Protein AF-S6BFV8-F1 (afdb_monomer_lite)

Organism: Babesia bovis (NCBI:txid5865)

Radius of gyration: 25.07 Å; chains: 1; bounding box: 79×63×67 Å

Secondary structure (DSSP, 8-state):
----PPPP---HHHHHHHHHHHHHHHHHTT-TTT--HHHHHHHHHH--SHHHHHHHHHHHHHHHHTT----HHHHHHHHHHHHHTT-HHHHHHHHHGGGTT-SSPPPHHHHHHHHHHHHHTT-HHHHHHHHHHHHT-TTS---HHHHHHHHHHHTTSSSSHHHHHHHHHHHHHHTT-PPPHHHHHHHHHHHHHHTTSTTTHHHHHHHHHHHHHHHHHHHHH--SS-----------

pLDDT: mean 83.09, std 17.88, range [28.66, 98.38]

Foldseek 3Di:
DDPPDPPPPPDLQRVLVVLLVVLLVCLVVVVLVPNDLVSLLVSLVSQQAPVSLVSSVSSVVSNVVSVDAADLVRLQSNLVSCVRRVNLVVNLCQLQCVVPGHVAGHAVVSLLVSLVVCVVVLVLVSLLSSLVSQVPDPRHDDALSSLQSNLVSLCSDDPPSLVVNLVSVVVCVVSVYQHDPVSLVVSLVVLVVVCVDVVCVVVSVVSNVVSVVSSVVSVVVPDPDDPPPDPPDDDD

Structure (mmCIF, N/CA/C/O backbone):
data_AF-S6BFV8-F1
#
_entry.id   AF-S6BFV8-F1
#
loop_
_atom_site.group_PDB
_atom_site.id
_atom_site.type_symbol
_atom_site.label_atom_id
_atom_site.label_alt_id
_atom_site.label_comp_id
_atom_site.label_asym_id
_atom_site.label_entity_id
_atom_site.label_seq_id
_atom_site.pdbx_PDB_ins_code
_atom_site.Cartn_x
_atom_site.Cartn_y
_atom_site.Cartn_z
_atom_site.occupancy
_atom_site.B_iso_or_equiv
_atom_site.auth_seq_id
_atom_site.auth_comp_id
_atom_site.auth_asym_id
_atom_site.auth_atom_id
_atom_site.pdbx_PDB_model_num
ATOM 1 N N . MET A 1 1 ? -56.709 1.513 23.147 1.00 35.06 1 MET A N 1
ATOM 2 C CA . MET A 1 1 ? -55.500 0.864 22.596 1.00 35.06 1 MET A CA 1
ATOM 3 C C . MET A 1 1 ? -54.509 1.976 22.277 1.00 35.06 1 MET A C 1
ATOM 5 O O . MET A 1 1 ? -54.716 2.708 21.319 1.00 35.06 1 MET A O 1
ATOM 9 N N . VAL A 1 2 ? -53.545 2.228 23.165 1.00 28.66 2 VAL A N 1
ATOM 10 C CA . VAL A 1 2 ? -52.555 3.299 22.969 1.00 28.66 2 VAL A CA 1
ATOM 11 C C . VAL A 1 2 ? -51.512 2.769 21.994 1.00 28.66 2 VAL A C 1
ATOM 13 O O . VAL A 1 2 ? -50.729 1.890 22.344 1.00 28.66 2 VAL A O 1
ATOM 16 N N . PHE A 1 3 ? -51.533 3.262 20.757 1.00 30.66 3 PHE A N 1
ATOM 17 C CA . PHE A 1 3 ? -50.455 3.025 19.806 1.00 30.66 3 PHE A CA 1
ATOM 18 C C . PHE A 1 3 ? -49.229 3.799 20.294 1.00 30.66 3 PHE A C 1
ATOM 20 O O . PHE A 1 3 ? -49.120 5.008 20.090 1.00 30.66 3 PHE A O 1
ATOM 27 N N . LEU A 1 4 ? -48.322 3.104 20.983 1.00 32.44 4 LEU A N 1
ATOM 28 C CA . LEU A 1 4 ? -46.986 3.617 21.249 1.00 32.44 4 LEU A CA 1
ATOM 29 C C . LEU A 1 4 ? -46.319 3.861 19.897 1.00 32.44 4 LEU A C 1
ATOM 31 O O . LEU A 1 4 ? -45.995 2.929 19.160 1.00 32.44 4 LEU A O 1
ATOM 35 N N . LYS A 1 5 ? -46.175 5.142 19.561 1.00 29.72 5 LYS A N 1
ATOM 36 C CA . LYS A 1 5 ? -45.400 5.612 18.419 1.00 29.72 5 LYS A CA 1
ATOM 37 C C . LYS A 1 5 ? -44.009 4.970 18.540 1.00 29.72 5 LYS A C 1
ATOM 39 O O . LYS A 1 5 ? -43.390 5.131 19.596 1.00 29.72 5 LYS A O 1
ATOM 44 N N . PRO A 1 6 ? -43.524 4.216 17.537 1.00 37.66 6 PRO A N 1
ATOM 45 C CA . PRO A 1 6 ? -42.179 3.666 17.604 1.00 37.66 6 PRO A CA 1
ATOM 46 C C . PRO A 1 6 ? -41.193 4.824 17.808 1.00 37.66 6 PRO A C 1
ATOM 48 O O . PRO A 1 6 ? -41.414 5.905 17.244 1.00 37.66 6 PRO A O 1
ATOM 51 N N . PRO A 1 7 ? -40.147 4.641 18.635 1.00 41.00 7 PRO A N 1
ATOM 52 C CA . PRO A 1 7 ? -39.177 5.695 18.881 1.00 41.00 7 PRO A CA 1
ATOM 53 C C . PRO A 1 7 ? -38.618 6.185 17.539 1.00 41.00 7 PRO A C 1
ATOM 55 O O . PRO A 1 7 ? -38.462 5.378 16.612 1.00 41.00 7 PRO A O 1
ATOM 58 N N . PRO A 1 8 ? -38.357 7.497 17.395 1.00 41.31 8 PRO A N 1
ATOM 59 C CA . PRO A 1 8 ? -37.807 8.035 16.162 1.00 41.31 8 PRO A CA 1
ATOM 60 C C . PRO A 1 8 ? -36.534 7.256 15.835 1.00 41.31 8 PRO A C 1
ATOM 62 O O . PRO A 1 8 ? -35.667 7.094 16.694 1.00 41.31 8 PRO A O 1
ATOM 65 N N . ARG A 1 9 ? -36.447 6.724 14.609 1.00 44.44 9 ARG A N 1
ATOM 66 C CA . ARG A 1 9 ? -35.223 6.088 14.115 1.00 44.44 9 ARG A CA 1
ATOM 67 C C . ARG A 1 9 ? -34.122 7.141 14.195 1.00 44.44 9 ARG A C 1
ATOM 69 O O . ARG A 1 9 ? -34.100 8.060 13.380 1.00 44.44 9 ARG A O 1
ATOM 76 N N . LEU A 1 10 ? -33.266 7.039 15.211 1.00 49.09 10 LEU A N 1
ATOM 77 C CA . LEU A 1 10 ? -32.053 7.838 15.307 1.00 49.09 10 LEU A CA 1
ATOM 78 C C . LEU A 1 10 ? -31.308 7.682 13.980 1.00 49.09 10 LEU A C 1
ATOM 80 O O . LEU A 1 10 ? -31.202 6.571 13.454 1.00 49.09 10 LEU A O 1
ATOM 84 N N . SER A 1 11 ? -30.821 8.791 13.423 1.00 60.47 11 SER A N 1
ATOM 85 C CA . SER A 1 11 ? -29.902 8.720 12.290 1.00 60.47 11 SER A CA 1
ATOM 86 C C . SER A 1 11 ? -28.743 7.782 12.654 1.00 60.47 11 SER A C 1
ATOM 88 O O . SER A 1 11 ? -28.387 7.660 13.830 1.00 60.47 11 SER A O 1
ATOM 90 N N . ASN A 1 12 ? -28.137 7.109 11.670 1.00 66.12 12 ASN A N 1
ATOM 91 C CA . ASN A 1 12 ? -27.005 6.206 11.928 1.00 66.12 12 ASN A CA 1
ATOM 92 C C . ASN A 1 12 ? -25.903 6.882 12.771 1.00 66.12 12 ASN A C 1
ATOM 94 O O . ASN A 1 12 ? -25.285 6.229 13.607 1.00 66.12 12 ASN A O 1
ATOM 98 N N . ILE A 1 13 ? -25.732 8.199 12.615 1.00 72.44 13 ILE A N 1
ATOM 99 C CA . ILE A 1 13 ? -24.819 9.045 13.395 1.00 72.44 13 ILE A CA 1
ATOM 100 C C . ILE A 1 13 ? -25.243 9.147 14.869 1.00 72.44 13 ILE A C 1
ATOM 102 O O . ILE A 1 13 ? -24.407 8.989 15.753 1.00 72.44 13 ILE A O 1
ATOM 106 N N . GLY A 1 14 ? -26.531 9.357 15.156 1.00 70.25 14 GLY A N 1
ATOM 107 C CA . GLY A 1 14 ? -27.039 9.418 16.530 1.00 70.25 14 GLY A CA 1
ATOM 108 C C . GLY A 1 14 ? -26.868 8.097 17.286 1.00 70.25 14 GLY A C 1
ATOM 109 O O . GLY A 1 14 ? -26.488 8.101 18.454 1.00 70.25 14 GLY A O 1
ATOM 110 N N . MET A 1 15 ? -27.071 6.959 16.611 1.00 74.00 15 MET A N 1
ATOM 111 C CA . MET A 1 15 ? -26.782 5.645 17.200 1.00 74.00 15 MET A CA 1
ATOM 112 C C . MET A 1 15 ? -25.282 5.452 17.445 1.00 74.00 15 MET A C 1
ATOM 114 O O . MET A 1 15 ? -24.893 5.011 18.523 1.00 74.00 15 MET A O 1
ATOM 118 N N . LEU A 1 16 ? -24.436 5.809 16.473 1.00 77.44 16 LEU A N 1
ATOM 119 C CA . LEU A 1 16 ? -22.978 5.754 16.607 1.00 77.44 16 LEU A CA 1
ATOM 120 C C . LEU A 1 16 ? -22.486 6.574 17.804 1.00 77.44 16 LEU A C 1
ATOM 122 O O . LEU A 1 16 ? -21.725 6.046 18.610 1.00 77.44 16 LEU A O 1
ATOM 126 N N . SER A 1 17 ? -22.970 7.809 17.962 1.00 77.19 17 SER A N 1
ATOM 127 C CA . SER A 1 17 ? -22.624 8.671 19.100 1.00 77.19 17 SER A CA 1
ATOM 128 C C . SER A 1 17 ? -22.930 7.989 20.433 1.00 77.19 17 SER A C 1
ATOM 130 O O . SER A 1 17 ? -22.051 7.888 21.277 1.00 77.19 17 SER A O 1
ATOM 132 N N . GLN A 1 18 ? -24.122 7.403 20.588 1.00 79.31 18 GLN A N 1
ATOM 133 C CA . GLN A 1 18 ? -24.488 6.690 21.819 1.00 79.31 18 GLN A CA 1
ATOM 134 C C . GLN A 1 18 ? -23.576 5.489 22.112 1.00 79.31 18 GLN A C 1
ATOM 136 O O . GLN A 1 18 ? -23.309 5.173 23.273 1.00 79.31 18 GLN A O 1
ATOM 141 N N . TYR A 1 19 ? -23.093 4.797 21.075 1.00 76.88 19 TYR A N 1
ATOM 142 C CA . TYR A 1 19 ? -22.120 3.718 21.248 1.00 76.88 19 TYR A CA 1
ATOM 143 C C . TYR A 1 19 ? -20.750 4.240 21.686 1.00 76.88 19 TYR A C 1
ATOM 145 O O . TYR A 1 19 ? -20.123 3.606 22.537 1.00 76.88 19 TYR A O 1
ATOM 153 N N . VAL A 1 20 ? -20.303 5.377 21.144 1.00 78.00 20 VAL A N 1
ATOM 154 C CA . VAL A 1 20 ? -19.065 6.046 21.572 1.00 78.00 20 VAL A CA 1
ATOM 155 C C . VAL A 1 20 ? -19.180 6.483 23.033 1.00 78.00 20 VAL A C 1
ATOM 157 O O . VAL A 1 20 ? -18.338 6.091 23.840 1.00 78.00 20 VAL A O 1
ATOM 160 N N . ASP A 1 21 ? -20.269 7.163 23.400 1.00 80.06 21 ASP A N 1
ATOM 161 C CA . ASP A 1 21 ? -20.531 7.626 24.771 1.00 80.06 21 ASP A CA 1
ATOM 162 C C . ASP A 1 21 ? -20.537 6.457 25.766 1.00 80.06 21 ASP A C 1
ATOM 164 O O . ASP A 1 21 ? -19.994 6.538 26.869 1.00 80.06 21 ASP A O 1
ATOM 168 N N . LYS A 1 22 ? -21.105 5.313 25.364 1.00 78.25 22 LYS A N 1
ATOM 169 C CA . LYS A 1 22 ? -21.109 4.096 26.181 1.00 78.25 22 LYS A CA 1
ATOM 170 C C . LYS A 1 22 ? -19.704 3.531 26.392 1.00 78.25 22 LYS A C 1
ATOM 172 O O . LYS A 1 22 ? -19.408 3.042 27.482 1.00 78.25 22 LYS A O 1
ATOM 177 N N . VAL A 1 23 ? -18.850 3.549 25.368 1.00 75.38 23 VAL A N 1
ATOM 178 C CA . VAL A 1 23 ? -17.446 3.124 25.498 1.00 75.38 23 VAL A CA 1
ATOM 179 C C . VAL A 1 23 ? -16.687 4.073 26.425 1.00 75.38 23 VAL A C 1
ATOM 181 O O . VAL A 1 23 ? -15.914 3.608 27.264 1.00 75.38 23 VAL A O 1
ATOM 184 N N . GLU A 1 24 ? -16.949 5.376 26.324 1.00 78.00 24 GLU A N 1
ATOM 185 C CA . GLU A 1 24 ? -16.341 6.382 27.188 1.00 78.00 24 GLU A CA 1
ATOM 186 C C . GLU A 1 24 ? -16.749 6.211 28.663 1.00 78.00 24 GLU A C 1
ATOM 188 O O . GLU A 1 24 ? -15.878 6.133 29.534 1.00 78.00 24 GLU A O 1
ATOM 193 N N . ASP A 1 25 ? -18.049 6.086 28.957 1.00 76.44 25 ASP A N 1
ATOM 194 C CA . ASP A 1 25 ? -18.562 5.894 30.323 1.00 76.44 25 ASP A CA 1
ATOM 195 C C . ASP A 1 25 ? -18.012 4.606 30.960 1.00 76.44 25 ASP A C 1
ATOM 197 O O . ASP A 1 25 ? -17.598 4.601 32.123 1.00 76.44 25 ASP A O 1
ATOM 201 N N . LEU A 1 26 ? -17.919 3.518 30.185 1.00 69.94 26 LEU A N 1
ATOM 202 C CA . LEU A 1 26 ? -17.306 2.271 30.651 1.00 69.94 26 LEU A CA 1
ATOM 203 C C . LEU A 1 26 ? -15.832 2.456 31.036 1.00 69.94 26 LEU A C 1
ATOM 205 O O . LEU A 1 26 ? -15.400 1.911 32.053 1.00 69.94 26 LEU A O 1
ATOM 209 N N . GLY A 1 27 ? -15.069 3.229 30.263 1.00 66.62 27 GLY A N 1
ATOM 210 C CA . GLY A 1 27 ? -13.675 3.518 30.585 1.00 66.62 27 GLY A CA 1
ATOM 211 C C . GLY A 1 27 ? -13.510 4.410 31.817 1.00 66.62 27 GLY A C 1
ATOM 212 O O . GLY A 1 27 ? -12.707 4.090 32.693 1.00 66.62 27 GLY A O 1
ATOM 213 N N . ARG A 1 28 ? -14.320 5.475 31.947 1.00 71.88 28 ARG A N 1
ATOM 214 C CA . ARG A 1 28 ? -14.268 6.413 33.089 1.00 71.88 28 ARG A CA 1
ATOM 215 C C . ARG A 1 28 ? -14.560 5.747 34.435 1.00 71.88 28 ARG A C 1
ATOM 217 O O . ARG A 1 28 ? -14.000 6.150 35.449 1.00 71.88 28 ARG A O 1
ATOM 224 N N . ARG A 1 29 ? -15.391 4.701 34.468 1.00 70.19 29 ARG A N 1
ATOM 225 C CA . ARG A 1 29 ? -15.726 3.964 35.703 1.00 70.19 29 ARG A CA 1
ATOM 226 C C . ARG A 1 29 ? -14.633 2.987 36.168 1.00 70.19 29 ARG A C 1
ATOM 228 O O . ARG A 1 29 ? -14.929 2.081 36.944 1.00 70.19 29 ARG A O 1
ATOM 235 N N . ASN A 1 30 ? -13.391 3.118 35.683 1.00 59.72 30 ASN A N 1
ATOM 236 C CA . ASN A 1 30 ? -12.279 2.186 35.924 1.00 59.72 30 ASN A CA 1
ATOM 237 C C . ASN A 1 30 ? -12.600 0.720 35.571 1.00 59.72 30 ASN A C 1
ATOM 239 O O . ASN A 1 30 ? -11.885 -0.204 35.958 1.00 59.72 30 ASN A O 1
ATOM 243 N N . LEU A 1 31 ? -13.623 0.482 34.744 1.00 59.53 31 LEU A N 1
ATOM 244 C CA . LEU A 1 31 ? -13.906 -0.825 34.155 1.00 59.53 31 LEU A CA 1
ATOM 245 C C . LEU A 1 31 ? -13.047 -1.027 32.898 1.00 59.53 31 LEU A C 1
ATOM 247 O O . LEU A 1 31 ? -13.514 -1.577 31.903 1.00 59.53 31 LEU A O 1
ATOM 251 N N . LEU A 1 32 ? -11.774 -0.618 32.951 1.00 54.41 32 LEU A N 1
ATOM 252 C CA . LEU A 1 32 ? -10.791 -0.718 31.862 1.00 54.41 32 LEU A CA 1
ATOM 253 C C . LEU A 1 32 ? -10.688 -2.158 31.327 1.00 54.41 32 LEU A C 1
ATOM 255 O O . LEU A 1 32 ? -10.467 -2.391 30.136 1.00 54.41 32 LEU A O 1
ATOM 259 N N . LEU A 1 33 ? -10.933 -3.145 32.198 1.00 56.91 33 LEU A N 1
ATOM 260 C CA . LEU A 1 33 ? -11.001 -4.570 31.868 1.00 56.91 33 LEU A CA 1
ATOM 261 C C . LEU A 1 33 ? -12.202 -4.967 30.988 1.00 56.91 33 LEU A C 1
ATOM 263 O O . LEU A 1 33 ? -12.146 -6.008 30.340 1.00 56.91 33 LEU A O 1
ATOM 267 N N . ARG A 1 34 ? -13.264 -4.155 30.927 1.00 63.03 34 ARG A N 1
ATOM 268 C CA . ARG A 1 34 ? -14.512 -4.459 30.205 1.00 63.03 34 ARG A CA 1
ATOM 269 C C . ARG A 1 34 ? -14.613 -3.840 28.813 1.00 63.03 34 ARG A C 1
ATOM 271 O O . ARG A 1 34 ? -15.448 -4.297 28.036 1.00 63.03 34 ARG A O 1
ATOM 278 N N . VAL A 1 35 ? -13.783 -2.855 28.461 1.00 69.19 35 VAL A N 1
ATOM 279 C CA . VAL A 1 35 ? -13.761 -2.320 27.088 1.00 69.19 35 VAL A CA 1
ATOM 280 C C . VAL A 1 35 ? -12.993 -3.292 26.192 1.00 69.19 35 VAL A C 1
ATOM 282 O O . VAL A 1 35 ? -11.790 -3.179 25.977 1.00 69.19 35 VAL A O 1
ATOM 285 N N . HIS A 1 36 ? -13.699 -4.308 25.702 1.00 81.06 36 HIS A N 1
ATOM 286 C CA . HIS A 1 36 ? -13.160 -5.270 24.750 1.00 81.06 36 HIS A CA 1
ATOM 287 C C . HIS A 1 36 ? -13.045 -4.637 23.356 1.00 81.06 36 HIS A C 1
ATOM 289 O O . HIS A 1 36 ? -13.961 -3.951 22.905 1.00 81.06 36 HIS A O 1
ATOM 295 N N . ILE A 1 37 ? -11.987 -4.979 22.611 1.00 88.00 37 ILE A N 1
ATOM 296 C CA . ILE A 1 37 ? -11.772 -4.537 21.217 1.00 88.00 37 ILE A CA 1
ATOM 297 C C . ILE A 1 37 ? -12.964 -4.819 20.273 1.00 88.00 37 ILE A C 1
ATOM 299 O O . ILE A 1 37 ? -13.152 -4.133 19.276 1.00 88.00 37 ILE A O 1
ATOM 303 N N . LYS A 1 38 ? -13.843 -5.773 20.615 1.00 88.50 38 LYS A N 1
ATOM 304 C CA . LYS A 1 38 ? -15.066 -6.066 19.856 1.00 88.50 38 LYS A CA 1
ATOM 305 C C . LYS A 1 38 ? -16.018 -4.867 19.815 1.00 88.50 38 LYS A C 1
ATOM 307 O O . LYS A 1 38 ? -16.724 -4.705 18.829 1.00 88.50 38 LYS A O 1
ATOM 312 N N . HIS A 1 39 ? -16.014 -4.012 20.840 1.00 85.69 39 HIS A N 1
ATOM 313 C CA . HIS A 1 39 ? -16.797 -2.776 20.832 1.00 85.69 39 HIS A CA 1
ATOM 314 C C . HIS A 1 39 ? -16.294 -1.793 19.773 1.00 85.69 39 HIS A C 1
ATOM 316 O O . HIS A 1 39 ? -17.112 -1.227 19.052 1.00 85.69 39 HIS A O 1
ATOM 322 N N . LEU A 1 40 ? -14.970 -1.661 19.614 1.00 89.81 40 LEU A N 1
ATOM 323 C CA . LEU A 1 40 ? -14.389 -0.880 18.519 1.00 89.81 40 LEU A CA 1
ATOM 324 C C . LEU A 1 40 ? -14.778 -1.456 17.161 1.00 89.81 40 LEU A C 1
ATOM 326 O O . LEU A 1 40 ? -15.206 -0.712 16.286 1.00 89.81 40 LEU A O 1
ATOM 330 N N . TYR A 1 41 ? -14.705 -2.779 17.001 1.00 92.75 41 TYR A N 1
ATOM 331 C CA . TYR A 1 41 ? -15.058 -3.425 15.735 1.00 92.75 41 TYR A CA 1
ATOM 332 C C . TYR A 1 41 ? -16.504 -3.131 15.328 1.00 92.75 41 TYR A C 1
ATOM 334 O O . TYR A 1 41 ? -16.755 -2.827 14.162 1.00 92.75 41 TYR A O 1
ATOM 342 N N . SER A 1 42 ? -17.440 -3.163 16.281 1.00 89.06 42 SER A N 1
ATOM 343 C CA . SER A 1 42 ? -18.836 -2.802 16.027 1.00 89.06 42 SER A CA 1
ATOM 344 C C . SER A 1 42 ? -18.987 -1.343 15.589 1.00 89.06 42 SER A C 1
ATOM 346 O O . SER A 1 42 ? -19.721 -1.074 14.641 1.00 89.06 42 SER A O 1
ATOM 348 N N . ILE A 1 43 ? -18.277 -0.409 16.232 1.00 89.50 43 ILE A N 1
ATOM 349 C CA . ILE A 1 43 ? -18.302 1.017 15.863 1.00 89.50 43 ILE A CA 1
ATOM 350 C C . ILE A 1 43 ? -17.755 1.198 14.441 1.00 89.50 43 ILE A C 1
ATOM 352 O O . ILE A 1 43 ? -18.444 1.725 13.570 1.00 89.50 43 ILE A O 1
ATOM 356 N N . TRP A 1 44 ? -16.563 0.670 14.165 1.00 93.94 44 TRP A N 1
ATOM 357 C CA . TRP A 1 44 ? -15.920 0.742 12.850 1.00 93.94 44 TRP A CA 1
ATOM 358 C C . TRP A 1 44 ? -16.740 0.090 11.733 1.00 93.94 44 TRP A C 1
ATOM 360 O O . TRP A 1 44 ? -16.715 0.535 10.585 1.00 93.94 44 TRP A O 1
ATOM 370 N N . GLN A 1 45 ? -17.486 -0.973 12.040 1.00 91.06 45 GLN A N 1
ATOM 371 C CA . GLN A 1 45 ? -18.371 -1.612 11.072 1.00 91.06 45 GLN A CA 1
ATOM 372 C C . GLN A 1 45 ? -19.539 -0.703 10.668 1.00 91.06 45 GLN A C 1
ATOM 374 O O . GLN A 1 45 ? -19.956 -0.751 9.504 1.00 91.06 45 GLN A O 1
ATOM 379 N N . LEU A 1 46 ? -20.046 0.108 11.600 1.00 88.75 46 LEU A N 1
ATOM 380 C CA . LEU A 1 46 ? -21.164 1.028 11.393 1.00 88.75 46 LEU A CA 1
ATOM 381 C C . LEU A 1 46 ? -20.746 2.328 10.693 1.00 88.75 46 LEU A C 1
ATOM 383 O O . LEU A 1 46 ? -21.564 2.909 9.982 1.00 88.75 46 LEU A O 1
ATOM 387 N N . CYS A 1 47 ? -19.491 2.756 10.828 1.00 89.19 47 CYS A N 1
ATOM 388 C CA . CYS A 1 47 ? -18.974 3.914 10.104 1.00 89.19 47 CYS A CA 1
ATOM 389 C C . CYS A 1 47 ? -18.804 3.608 8.604 1.00 89.19 47 CYS A C 1
ATOM 391 O O . CYS A 1 47 ? -18.188 2.607 8.219 1.00 89.19 47 CYS A O 1
ATOM 393 N N . LYS A 1 48 ? -19.374 4.464 7.747 1.00 89.62 48 LYS A N 1
ATOM 394 C CA . LYS A 1 48 ? -19.419 4.280 6.280 1.00 89.62 48 LYS A CA 1
ATOM 395 C C . LYS A 1 48 ? -19.004 5.510 5.478 1.00 89.62 48 LYS A C 1
ATOM 397 O O . LYS A 1 48 ? -18.909 5.421 4.262 1.00 89.62 48 LYS A O 1
ATOM 402 N N . ASN A 1 49 ? -18.823 6.653 6.126 1.00 90.00 49 ASN A N 1
ATOM 403 C CA . ASN A 1 49 ? -18.543 7.922 5.466 1.00 90.00 49 ASN A CA 1
ATOM 404 C C . ASN A 1 49 ? -17.651 8.812 6.341 1.00 90.00 49 ASN A C 1
ATOM 406 O O . ASN A 1 49 ? -17.460 8.542 7.530 1.00 90.00 49 ASN A O 1
ATOM 410 N N . ARG A 1 50 ? -17.166 9.902 5.745 1.00 86.94 50 ARG A N 1
ATOM 411 C CA . ARG A 1 50 ? -16.334 10.925 6.387 1.00 86.94 50 ARG A CA 1
ATOM 412 C C . ARG A 1 50 ? -16.934 11.507 7.670 1.00 86.94 50 ARG A C 1
ATOM 414 O O . ARG A 1 50 ? -16.220 11.708 8.643 1.00 86.94 50 ARG A O 1
ATOM 421 N N . GLU A 1 51 ? -18.246 11.721 7.718 1.00 85.31 51 GLU A N 1
ATOM 422 C CA . GLU A 1 51 ? -18.911 12.241 8.924 1.00 85.31 51 GLU A CA 1
ATOM 423 C C . GLU A 1 51 ? -18.796 11.263 10.102 1.00 85.31 51 GLU A C 1
ATOM 425 O O . GLU A 1 51 ? -18.480 11.660 11.220 1.00 85.31 51 GLU A O 1
ATOM 430 N N . SER A 1 52 ? -18.985 9.966 9.843 1.00 88.06 52 SER A N 1
ATOM 431 C CA . SER A 1 52 ? -18.847 8.903 10.847 1.00 88.06 52 SER A CA 1
ATOM 432 C C . SER A 1 52 ? -17.394 8.526 11.164 1.00 88.06 52 SER A C 1
ATOM 434 O O . SER A 1 52 ? -17.146 7.852 12.167 1.00 88.06 52 SER A O 1
ATOM 436 N N . TYR A 1 53 ? -16.432 8.944 10.336 1.00 93.56 53 TYR A N 1
ATOM 437 C CA . TYR A 1 53 ? -15.014 8.650 10.537 1.00 93.56 53 TYR A CA 1
ATOM 438 C C . TYR A 1 53 ? -14.498 9.246 11.849 1.00 93.56 53 TYR A C 1
ATOM 440 O O . TYR A 1 53 ? -13.890 8.538 12.651 1.00 93.56 53 TYR A O 1
ATOM 448 N N . SER A 1 54 ? -14.818 10.515 12.116 1.00 92.81 54 SER A N 1
ATOM 449 C CA . SER A 1 54 ? -14.392 11.209 13.338 1.00 92.81 54 SER A CA 1
ATOM 450 C C . SER A 1 54 ? -14.820 10.462 14.607 1.00 92.81 54 SER A C 1
ATOM 452 O O . SER A 1 54 ? -14.011 10.274 15.511 1.00 92.81 54 SER A O 1
ATOM 454 N N . LEU A 1 55 ? -16.048 9.935 14.639 1.00 89.56 55 LEU A N 1
ATOM 455 C CA . LEU A 1 55 ? -16.570 9.136 15.752 1.00 89.56 55 LEU A CA 1
ATOM 456 C C . LEU A 1 55 ? -15.797 7.822 15.939 1.00 89.56 55 LEU A C 1
ATOM 458 O O . LEU A 1 55 ? -15.480 7.440 17.067 1.00 89.56 55 LEU A O 1
ATOM 462 N N . GLY A 1 56 ? -15.453 7.144 14.840 1.00 92.75 56 GLY A N 1
ATOM 463 C CA . GLY A 1 56 ? -14.632 5.932 14.880 1.00 92.75 56 GLY A CA 1
ATOM 464 C C . GLY A 1 56 ? -13.215 6.193 15.400 1.00 92.75 56 GLY A C 1
ATOM 465 O O . GLY A 1 56 ? -12.686 5.399 16.183 1.00 92.75 56 GLY A O 1
ATOM 466 N N . VAL A 1 57 ? -12.618 7.328 15.027 1.00 93.62 57 VAL A N 1
ATOM 467 C CA . VAL A 1 57 ? -11.305 7.763 15.531 1.00 93.62 57 VAL A CA 1
ATOM 468 C C . VAL A 1 57 ? -11.377 8.145 17.009 1.00 93.62 57 VAL A C 1
ATOM 470 O O . VAL A 1 57 ? -10.540 7.691 17.781 1.00 93.62 57 VAL A O 1
ATOM 473 N N . ILE A 1 58 ? -12.399 8.893 17.439 1.00 90.81 58 ILE A N 1
ATOM 474 C CA . ILE A 1 58 ? -12.608 9.248 18.854 1.00 90.81 58 ILE A CA 1
ATOM 475 C C . ILE A 1 58 ? -12.698 7.986 19.718 1.00 90.81 58 ILE A C 1
ATOM 477 O O . ILE A 1 58 ? -11.995 7.874 20.722 1.00 90.81 58 ILE A O 1
ATOM 481 N N . ALA A 1 59 ? -13.486 6.991 19.297 1.00 89.94 59 ALA A N 1
ATOM 482 C CA . ALA A 1 59 ? -13.572 5.712 19.999 1.00 89.94 59 ALA A CA 1
ATOM 483 C C . ALA A 1 59 ? -12.206 5.010 20.096 1.00 89.94 59 ALA A C 1
ATOM 485 O O . ALA A 1 59 ? -11.853 4.470 21.146 1.00 89.94 59 ALA A O 1
ATOM 486 N N . THR A 1 60 ? -11.424 5.051 19.015 1.00 92.31 60 THR A N 1
ATOM 487 C CA . THR A 1 60 ? -10.072 4.476 18.961 1.00 92.31 60 THR A CA 1
ATOM 488 C C . THR A 1 60 ? -9.128 5.197 19.924 1.00 92.31 60 THR A C 1
ATOM 490 O O . THR A 1 60 ? -8.425 4.545 20.692 1.00 92.31 60 THR A O 1
ATOM 493 N N . ASN A 1 61 ? -9.176 6.529 19.972 1.00 90.81 61 ASN A N 1
ATOM 494 C CA . ASN A 1 61 ? -8.387 7.332 20.905 1.00 90.81 61 ASN A CA 1
ATOM 495 C C . ASN A 1 61 ? -8.751 7.029 22.361 1.00 90.81 61 ASN A C 1
ATOM 497 O O . ASN A 1 61 ? -7.858 6.848 23.184 1.00 90.81 61 ASN A O 1
ATOM 501 N N . HIS A 1 62 ? -10.041 6.903 22.687 1.00 86.44 62 HIS A N 1
ATOM 502 C CA . HIS A 1 62 ? -10.455 6.468 24.023 1.00 86.44 62 HIS A CA 1
ATOM 503 C C . HIS A 1 62 ? -9.887 5.091 24.370 1.00 8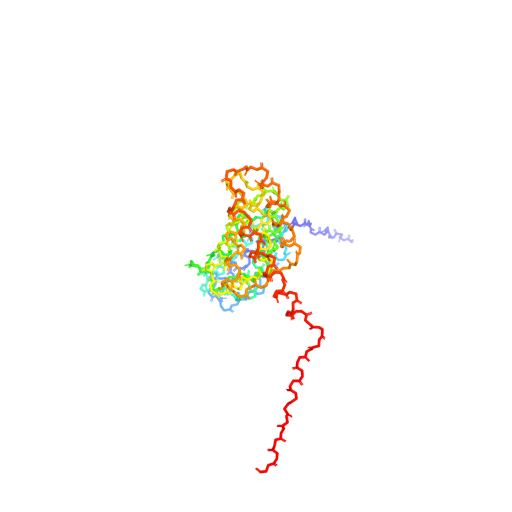6.44 62 HIS A C 1
ATOM 505 O O . HIS A 1 62 ? -9.359 4.910 25.463 1.00 86.44 62 HIS A O 1
ATOM 511 N N . PHE A 1 63 ? -9.932 4.139 23.436 1.00 88.31 63 PHE A N 1
ATOM 512 C CA . PHE A 1 63 ? -9.368 2.809 23.647 1.00 88.31 63 PHE A CA 1
ATOM 513 C C . PHE A 1 63 ? -7.869 2.857 23.977 1.00 88.31 63 PHE A C 1
ATOM 515 O O . PHE A 1 63 ? -7.444 2.218 24.941 1.00 88.31 63 PHE A O 1
ATOM 522 N N . TYR A 1 64 ? -7.091 3.665 23.252 1.00 87.81 64 TYR A N 1
ATOM 523 C CA . TYR A 1 64 ? -5.679 3.898 23.564 1.00 87.81 64 TYR A CA 1
ATOM 524 C C . TYR A 1 64 ? -5.474 4.599 24.912 1.00 87.81 64 TYR A C 1
ATOM 526 O O . TYR A 1 64 ? -4.660 4.147 25.717 1.00 87.81 64 TYR A O 1
ATOM 534 N N . ASN A 1 65 ? -6.257 5.640 25.211 1.00 86.25 65 ASN A N 1
ATOM 535 C CA . ASN A 1 65 ? -6.199 6.374 26.482 1.00 86.25 65 ASN A CA 1
ATOM 536 C C . ASN A 1 65 ? -6.536 5.493 27.697 1.00 86.25 65 ASN A C 1
ATOM 538 O O . ASN A 1 65 ? -6.122 5.790 28.814 1.00 86.25 65 ASN A O 1
ATOM 542 N N . PHE A 1 66 ? -7.242 4.381 27.490 1.00 84.44 66 PHE A N 1
ATOM 543 C CA . PHE A 1 66 ? -7.488 3.355 28.506 1.00 84.44 66 PHE A CA 1
ATOM 544 C C . PHE A 1 66 ? -6.318 2.370 28.683 1.00 84.44 66 PHE A C 1
ATOM 546 O O . PHE A 1 66 ? -6.477 1.335 29.333 1.00 84.44 66 PHE A O 1
ATOM 553 N N . GLY A 1 67 ? -5.150 2.662 28.103 1.00 83.12 67 GLY A N 1
ATOM 554 C CA . GLY A 1 67 ? -3.951 1.828 28.178 1.00 83.12 67 GLY A CA 1
ATOM 555 C C . GLY A 1 67 ? -4.049 0.545 27.351 1.00 83.12 67 GLY A C 1
ATOM 556 O O . GLY A 1 67 ? -3.335 -0.421 27.625 1.00 83.12 67 GLY A O 1
ATOM 557 N N . ARG A 1 68 ? -4.961 0.485 26.371 1.00 85.44 68 ARG A N 1
ATOM 558 C CA . ARG A 1 68 ? -5.107 -0.668 25.475 1.00 85.44 68 ARG A CA 1
ATOM 559 C C . ARG A 1 68 ? -4.367 -0.431 24.167 1.00 85.44 68 ARG A C 1
ATOM 561 O O . ARG A 1 68 ? -4.234 0.694 23.707 1.00 85.44 68 ARG A O 1
ATOM 568 N N . GLN A 1 69 ? -3.924 -1.518 23.549 1.00 88.44 69 GLN A N 1
ATOM 569 C CA . GLN A 1 69 ? -3.314 -1.501 22.224 1.00 88.44 69 GLN A CA 1
ATOM 570 C C . GLN A 1 69 ? -4.167 -2.310 21.253 1.00 88.44 69 GLN A C 1
ATOM 572 O O . GLN A 1 69 ? -4.828 -3.280 21.642 1.00 88.44 69 GLN A O 1
ATOM 577 N N . LEU A 1 70 ? -4.161 -1.907 19.985 1.00 91.94 70 LEU A N 1
ATOM 578 C CA . LEU A 1 70 ? -4.784 -2.691 18.927 1.00 91.94 70 LEU A CA 1
ATOM 579 C C . LEU A 1 70 ? -4.021 -4.003 18.730 1.00 91.94 70 LEU A C 1
ATOM 581 O O . LEU A 1 70 ? -2.795 -4.038 18.749 1.00 91.94 70 LEU A O 1
ATOM 585 N N . THR A 1 71 ? -4.748 -5.095 18.517 1.00 92.31 71 THR A N 1
ATOM 586 C CA . THR A 1 71 ? -4.142 -6.335 18.018 1.00 92.31 71 THR A CA 1
ATOM 587 C C . THR A 1 71 ? -3.792 -6.172 16.533 1.00 92.31 71 THR A C 1
ATOM 589 O O . THR A 1 71 ? -4.343 -5.278 15.888 1.00 92.31 71 THR A O 1
ATOM 592 N N . PRO A 1 72 ? -2.958 -7.046 15.938 1.00 91.81 72 PRO A N 1
ATOM 593 C CA . PRO A 1 72 ? -2.700 -7.014 14.494 1.00 91.81 72 PRO A CA 1
ATOM 594 C C . PRO A 1 72 ? -3.984 -7.049 13.647 1.00 91.81 72 PRO A C 1
ATOM 596 O O . PRO A 1 72 ? -4.164 -6.240 12.743 1.00 91.81 72 PRO A O 1
ATOM 599 N N . GLU A 1 73 ? -4.946 -7.906 14.011 1.00 94.31 73 GLU A N 1
ATOM 600 C CA . GLU A 1 73 ? -6.273 -7.921 13.376 1.00 94.31 73 GLU A CA 1
ATOM 601 C C . GLU A 1 73 ? -7.014 -6.583 13.559 1.00 94.31 73 GLU A C 1
ATOM 603 O O . GLU A 1 73 ? -7.696 -6.106 12.651 1.00 94.31 73 GLU A O 1
ATOM 608 N N . GLY A 1 74 ? -6.873 -5.963 14.732 1.00 95.31 74 GLY A N 1
ATOM 609 C CA . GLY A 1 74 ? -7.446 -4.659 15.031 1.00 95.31 74 GLY A CA 1
ATOM 610 C C . GLY A 1 74 ? -6.875 -3.549 14.156 1.00 95.31 74 GLY A C 1
ATOM 611 O O . GLY A 1 74 ? -7.650 -2.728 13.674 1.00 95.31 74 GLY A O 1
ATOM 612 N N . VAL A 1 75 ? -5.566 -3.562 13.885 1.00 95.75 75 VAL A N 1
ATOM 613 C CA . VAL A 1 75 ? -4.925 -2.629 12.943 1.00 95.75 75 VAL A CA 1
ATOM 614 C C . VAL A 1 75 ? -5.515 -2.795 11.544 1.00 95.75 75 VAL A C 1
ATOM 616 O O . VAL A 1 75 ? -5.952 -1.812 10.951 1.00 95.75 75 VAL A O 1
ATOM 619 N N . ASN A 1 76 ? -5.631 -4.029 11.047 1.00 96.56 76 ASN A N 1
ATOM 620 C CA . ASN A 1 76 ? -6.222 -4.299 9.733 1.00 96.56 76 ASN A CA 1
ATOM 621 C C . ASN A 1 76 ? -7.678 -3.823 9.642 1.00 96.56 76 ASN A C 1
ATOM 623 O O . ASN A 1 76 ? -8.075 -3.192 8.661 1.00 96.56 76 ASN A O 1
ATOM 627 N N . LYS A 1 77 ? -8.492 -4.070 10.676 1.00 96.19 77 LYS A N 1
ATOM 628 C CA . LYS A 1 77 ? -9.881 -3.584 10.705 1.00 96.19 77 LYS A CA 1
ATOM 629 C C . LYS A 1 77 ? -9.966 -2.065 10.797 1.00 96.19 77 LYS A C 1
ATOM 631 O O . LYS A 1 77 ? -10.845 -1.496 10.153 1.00 96.19 77 LYS A O 1
ATOM 636 N N . PHE A 1 78 ? -9.077 -1.430 11.559 1.00 96.44 78 PHE A N 1
ATOM 637 C CA . PHE A 1 78 ? -8.995 0.024 11.635 1.00 96.44 78 PHE A CA 1
ATOM 638 C C . PHE A 1 78 ? -8.637 0.612 10.268 1.00 96.44 78 PHE A C 1
ATOM 640 O O . PHE A 1 78 ? -9.345 1.477 9.767 1.00 96.44 78 PHE A O 1
ATOM 647 N N . PHE A 1 79 ? -7.637 0.043 9.597 1.00 97.38 79 PHE A N 1
ATOM 648 C CA . PHE A 1 79 ? -7.237 0.435 8.250 1.00 97.38 79 PHE A CA 1
ATOM 649 C C . PHE A 1 79 ? -8.378 0.309 7.228 1.00 97.38 79 PHE A C 1
ATOM 651 O O . PHE A 1 79 ? -8.663 1.251 6.488 1.00 97.38 79 PHE A O 1
ATOM 658 N N . VAL A 1 80 ? -9.087 -0.827 7.221 1.00 96.62 80 VAL A N 1
ATOM 659 C CA . VAL A 1 80 ? -10.259 -1.047 6.354 1.00 96.62 80 VAL A CA 1
ATOM 660 C C . VAL A 1 80 ? -11.382 -0.056 6.664 1.00 96.62 80 VAL A C 1
ATOM 662 O O . VAL A 1 80 ? -12.081 0.384 5.751 1.00 96.62 80 VAL A O 1
ATOM 665 N N . PHE A 1 81 ? -11.585 0.293 7.935 1.00 96.19 81 PHE A N 1
ATOM 666 C CA . PHE A 1 81 ? -12.543 1.321 8.333 1.00 96.19 81 PHE A CA 1
ATOM 667 C C . PHE A 1 81 ? -12.175 2.693 7.757 1.00 96.19 81 PHE A C 1
ATOM 669 O O . PHE A 1 81 ? -13.037 3.332 7.149 1.00 96.19 81 PHE A O 1
ATOM 676 N N . THR A 1 82 ? -10.913 3.104 7.888 1.00 96.94 82 THR A N 1
ATOM 677 C CA . THR A 1 82 ? -10.400 4.373 7.358 1.00 96.94 82 THR A CA 1
ATOM 678 C C . THR A 1 82 ? -10.565 4.438 5.838 1.00 96.94 82 THR A C 1
ATOM 680 O O . THR A 1 82 ? -11.178 5.377 5.324 1.00 96.94 82 THR A O 1
ATOM 683 N N . LEU A 1 83 ? -10.162 3.373 5.129 1.00 95.25 83 LEU A N 1
ATOM 684 C CA . LEU A 1 83 ? -10.349 3.245 3.680 1.00 95.25 83 LEU A CA 1
ATOM 685 C C . LEU A 1 83 ? -11.821 3.352 3.274 1.00 95.25 83 LEU A C 1
ATOM 687 O O . LEU A 1 83 ? -12.168 4.092 2.355 1.00 95.25 83 LEU A O 1
ATOM 691 N N . ARG A 1 84 ? -12.706 2.627 3.968 1.00 94.25 84 ARG A N 1
ATOM 692 C CA . ARG A 1 84 ? -14.145 2.613 3.672 1.00 94.25 84 ARG A CA 1
ATOM 693 C C . ARG A 1 84 ? -14.786 3.987 3.840 1.00 94.25 84 ARG A C 1
ATOM 695 O O . ARG A 1 84 ? -15.725 4.298 3.115 1.00 94.25 84 ARG A O 1
ATOM 702 N N . CYS A 1 85 ? -14.306 4.790 4.786 1.00 94.88 85 CYS A N 1
ATOM 703 C CA . CYS A 1 85 ? -14.800 6.149 4.987 1.00 94.88 85 CYS A CA 1
ATOM 704 C C . CYS A 1 85 ? -14.256 7.151 3.953 1.00 94.88 85 CYS A C 1
ATOM 706 O O . CYS A 1 85 ? -14.721 8.288 3.931 1.00 94.88 85 CYS A O 1
ATOM 708 N N . GLY A 1 86 ? -13.334 6.726 3.081 1.00 94.38 86 GLY A N 1
ATOM 709 C CA . GLY A 1 86 ? -12.753 7.539 2.012 1.00 94.38 86 GLY A CA 1
ATOM 710 C C . GLY A 1 86 ? -11.535 8.367 2.428 1.00 94.38 86 GLY A C 1
ATOM 711 O O . GLY A 1 86 ? -11.071 9.185 1.631 1.00 94.38 86 GLY A O 1
ATOM 712 N N . GLU A 1 87 ? -11.008 8.151 3.634 1.00 96.38 87 GLU A N 1
ATOM 713 C CA . GLU A 1 87 ? -9.909 8.923 4.228 1.00 96.38 87 GLU A CA 1
ATOM 714 C C . GLU A 1 87 ? -8.543 8.351 3.814 1.00 96.38 87 GLU A C 1
ATOM 716 O O . GLU A 1 87 ? -7.815 7.774 4.619 1.00 96.38 87 GLU A O 1
ATOM 721 N N . LEU A 1 88 ? -8.201 8.474 2.527 1.00 96.50 88 LEU A N 1
ATOM 722 C CA . LEU A 1 88 ? -6.992 7.849 1.968 1.00 96.50 88 LEU A CA 1
ATOM 723 C C . LEU A 1 88 ? -5.687 8.385 2.575 1.00 96.50 88 LEU A C 1
ATOM 725 O O . LEU A 1 88 ? -4.771 7.601 2.807 1.00 96.50 88 LEU A O 1
ATOM 729 N N . ASP A 1 89 ? -5.611 9.682 2.879 1.00 95.62 89 ASP A N 1
ATOM 730 C CA . ASP A 1 89 ? -4.418 10.289 3.489 1.00 95.62 89 ASP A CA 1
ATOM 731 C C . ASP A 1 89 ? -4.178 9.753 4.906 1.00 95.62 89 ASP A C 1
ATOM 733 O O . ASP A 1 89 ? -3.045 9.501 5.315 1.00 95.62 89 ASP A O 1
ATOM 737 N N . GLU A 1 90 ? -5.254 9.517 5.657 1.00 95.88 90 GLU A N 1
ATOM 738 C CA . GLU A 1 90 ? -5.168 8.883 6.971 1.00 95.88 90 GLU A CA 1
ATOM 739 C C . GLU A 1 90 ? -4.792 7.406 6.840 1.00 95.88 90 GLU A C 1
ATOM 741 O O . GLU A 1 90 ? -3.953 6.915 7.592 1.00 95.88 90 GLU A O 1
ATOM 746 N N . SER A 1 91 ? -5.329 6.696 5.842 1.00 96.94 91 SER A N 1
ATOM 747 C CA . SER A 1 91 ? -4.881 5.337 5.527 1.00 96.94 91 SER A CA 1
ATOM 748 C C . SER A 1 91 ? -3.387 5.293 5.189 1.00 96.94 91 SER A C 1
ATOM 750 O O . SER A 1 91 ? -2.693 4.412 5.687 1.00 96.94 91 SER A O 1
ATOM 752 N N . LEU A 1 92 ? -2.860 6.253 4.424 1.00 96.94 92 LEU A N 1
ATOM 753 C CA . LEU A 1 92 ? -1.425 6.358 4.138 1.00 96.94 92 LEU A CA 1
ATOM 754 C C . LEU A 1 92 ? -0.603 6.508 5.427 1.00 96.94 92 LEU A C 1
ATOM 756 O O . LEU A 1 92 ? 0.369 5.775 5.624 1.00 96.94 92 LEU A O 1
ATOM 760 N N . LYS A 1 93 ? -1.030 7.380 6.350 1.00 95.50 93 LYS A N 1
ATOM 761 C CA . LYS A 1 93 ? -0.386 7.520 7.668 1.00 95.50 93 LYS A CA 1
ATOM 762 C C . LYS A 1 93 ? -0.391 6.207 8.452 1.00 95.50 93 LYS A C 1
ATOM 764 O O . LYS A 1 93 ? 0.600 5.891 9.102 1.00 95.50 93 LYS A O 1
ATOM 769 N N . LEU A 1 94 ? -1.462 5.413 8.367 1.00 95.75 94 LEU A N 1
ATOM 770 C CA . LEU A 1 94 ? -1.526 4.106 9.031 1.00 95.75 94 LEU A CA 1
ATOM 771 C C . LEU A 1 94 ? -0.527 3.089 8.463 1.00 95.75 94 LEU A C 1
ATOM 773 O O . LEU A 1 94 ? -0.036 2.262 9.226 1.00 95.75 94 LEU A O 1
ATOM 777 N N . VAL A 1 95 ? -0.176 3.158 7.173 1.00 96.25 95 VAL A N 1
ATOM 778 C CA . VAL A 1 95 ? 0.898 2.313 6.612 1.00 96.25 95 VAL A CA 1
ATOM 779 C C . VAL A 1 95 ? 2.243 2.636 7.273 1.00 96.25 95 VAL A C 1
ATOM 781 O O . VAL A 1 95 ? 2.997 1.729 7.622 1.00 96.25 95 VAL A O 1
ATOM 784 N N . GLY A 1 96 ? 2.532 3.923 7.492 1.00 93.94 96 GLY A N 1
ATOM 785 C CA . GLY A 1 96 ? 3.776 4.388 8.117 1.00 93.94 96 GLY A CA 1
ATOM 786 C C . GLY A 1 96 ? 3.778 4.401 9.651 1.00 93.94 96 GLY A C 1
ATOM 787 O O . GLY A 1 96 ? 4.836 4.574 10.255 1.00 93.94 96 GLY A O 1
ATOM 788 N N . GLY A 1 97 ? 2.623 4.206 10.292 1.00 91.00 97 GLY A N 1
ATOM 789 C CA . GLY A 1 97 ? 2.422 4.500 11.715 1.00 91.00 97 GLY A CA 1
ATOM 790 C C . GLY A 1 97 ? 3.133 3.568 12.700 1.00 91.00 97 GLY A C 1
ATOM 791 O O . GLY A 1 97 ? 3.093 3.817 13.906 1.00 91.00 97 GLY A O 1
ATOM 792 N N . THR A 1 98 ? 3.799 2.508 12.232 1.00 87.94 98 THR A N 1
ATOM 793 C CA . THR A 1 98 ? 4.581 1.604 13.099 1.00 87.94 98 THR A CA 1
ATOM 794 C C . THR A 1 98 ? 5.847 2.204 13.656 1.00 87.94 98 THR A C 1
ATOM 796 O O . THR A 1 98 ? 6.404 1.677 14.613 1.00 87.94 98 THR A O 1
ATOM 799 N N . LYS A 1 99 ? 6.312 3.299 13.057 1.00 83.25 99 LYS A N 1
ATOM 800 C CA . LYS A 1 99 ? 7.424 4.075 13.602 1.00 83.25 99 LYS A CA 1
ATOM 801 C C . LYS A 1 99 ? 7.016 4.863 14.851 1.00 83.25 99 LYS A C 1
ATOM 803 O O . LYS A 1 99 ? 7.893 5.232 15.624 1.00 83.25 99 LYS A O 1
ATOM 808 N N . ASP A 1 100 ? 5.712 5.051 15.066 1.00 84.00 100 ASP A N 1
ATOM 809 C CA . ASP A 1 100 ? 5.188 5.984 16.060 1.00 84.00 100 ASP A CA 1
ATOM 810 C C . ASP A 1 100 ? 4.367 5.281 17.151 1.00 84.00 100 ASP A C 1
ATOM 812 O O . ASP A 1 100 ? 4.753 5.266 18.318 1.00 84.00 100 ASP A O 1
ATOM 816 N N . TRP A 1 101 ? 3.210 4.712 16.794 1.00 85.38 101 TRP A N 1
ATOM 817 C CA . TRP A 1 101 ? 2.202 4.277 17.775 1.00 85.38 101 TRP A CA 1
ATOM 818 C C . TRP A 1 101 ? 1.464 2.983 17.404 1.00 85.38 101 TRP A C 1
ATOM 820 O O . TRP A 1 101 ? 0.786 2.398 18.257 1.00 85.38 101 TRP A O 1
ATOM 830 N N . LEU A 1 102 ? 1.579 2.510 16.157 1.00 91.12 102 LEU A N 1
ATOM 831 C CA . LEU A 1 102 ? 0.998 1.232 15.748 1.00 91.12 102 LEU A CA 1
ATOM 832 C C . LEU A 1 102 ? 1.936 0.065 16.097 1.00 91.12 102 LEU A C 1
ATOM 834 O O . LEU A 1 102 ? 3.124 0.122 15.797 1.00 91.12 102 LEU A O 1
ATOM 838 N N . PRO A 1 103 ? 1.418 -1.041 16.659 1.00 89.94 103 PRO A N 1
ATOM 839 C CA . PRO A 1 103 ? 2.253 -2.186 17.030 1.00 89.94 103 PRO A CA 1
ATOM 840 C C . PRO A 1 103 ? 2.757 -3.000 15.825 1.00 89.94 103 PRO A C 1
ATOM 842 O O . PRO A 1 103 ? 3.773 -3.685 15.922 1.00 89.94 103 PRO A O 1
ATOM 845 N N . LYS A 1 104 ? 2.029 -2.970 14.703 1.00 93.56 104 LYS A N 1
ATOM 846 C CA . LYS A 1 104 ? 2.355 -3.648 13.439 1.00 93.56 104 LYS A CA 1
ATOM 847 C C . LYS A 1 104 ? 1.720 -2.862 12.282 1.00 93.56 104 LYS A C 1
ATOM 849 O O . LYS A 1 104 ? 0.676 -2.248 12.525 1.00 93.56 104 LYS A O 1
ATOM 854 N N . PRO A 1 105 ? 2.303 -2.847 11.065 1.00 95.12 105 PRO A N 1
ATOM 855 C CA . PRO A 1 105 ? 1.645 -2.216 9.928 1.00 95.12 105 PRO A CA 1
ATOM 856 C C . PRO A 1 105 ? 0.380 -2.993 9.544 1.00 95.12 105 PRO A C 1
ATOM 858 O O . PRO A 1 105 ? 0.237 -4.160 9.933 1.00 95.12 105 PRO A O 1
ATOM 861 N N . PRO A 1 106 ? -0.528 -2.376 8.770 1.00 96.75 106 PRO A N 1
ATOM 862 C CA . PRO A 1 106 ? -1.562 -3.131 8.077 1.00 96.75 106 PRO A CA 1
ATOM 863 C C . PRO A 1 106 ? -0.935 -4.183 7.149 1.00 96.75 106 PRO A C 1
ATOM 865 O O . PRO A 1 106 ? 0.197 -4.024 6.688 1.00 96.75 106 PRO A O 1
ATOM 868 N N . ASP A 1 107 ? -1.675 -5.251 6.855 1.00 95.94 107 ASP A N 1
ATOM 869 C CA . ASP A 1 107 ? -1.225 -6.283 5.915 1.00 95.94 107 ASP A CA 1
ATOM 870 C C . ASP A 1 107 ? -0.911 -5.677 4.537 1.00 95.94 107 ASP A C 1
ATOM 872 O O . ASP A 1 107 ? -1.616 -4.779 4.063 1.00 95.94 107 ASP A O 1
ATOM 876 N N . THR A 1 108 ? 0.126 -6.191 3.867 1.00 96.12 108 THR A N 1
ATOM 877 C CA . THR A 1 108 ? 0.583 -5.664 2.571 1.00 96.12 108 THR A CA 1
ATOM 878 C C . THR A 1 108 ? -0.540 -5.637 1.528 1.00 96.12 108 THR A C 1
ATOM 880 O O . THR A 1 108 ? -0.675 -4.644 0.818 1.00 96.12 108 THR A O 1
ATOM 883 N N . ASP A 1 109 ? -1.407 -6.654 1.494 1.00 96.38 109 ASP A N 1
ATOM 884 C CA . ASP A 1 109 ? -2.547 -6.706 0.567 1.00 96.38 109 ASP A CA 1
ATOM 885 C C . ASP A 1 109 ? -3.512 -5.521 0.762 1.00 96.38 109 ASP A C 1
ATOM 887 O O . ASP A 1 109 ? -4.058 -4.979 -0.200 1.00 96.38 109 ASP A O 1
ATOM 891 N N . LEU A 1 110 ? -3.700 -5.056 2.005 1.00 97.31 110 LEU A N 1
ATOM 892 C CA . LEU A 1 110 ? -4.503 -3.863 2.286 1.00 97.31 110 LEU A CA 1
ATOM 893 C C . LEU A 1 110 ? -3.798 -2.592 1.802 1.00 97.31 110 LEU A C 1
ATOM 895 O O . LEU A 1 110 ? -4.449 -1.689 1.269 1.00 97.31 110 LEU A O 1
ATOM 899 N N . ALA A 1 111 ? -2.474 -2.524 1.938 1.00 97.62 111 ALA A N 1
ATOM 900 C CA . ALA A 1 111 ? -1.693 -1.426 1.382 1.00 97.62 111 ALA A CA 1
ATOM 901 C C . ALA A 1 111 ? -1.765 -1.400 -0.159 1.00 97.62 111 ALA A C 1
ATOM 903 O O . ALA A 1 111 ? -1.871 -0.319 -0.735 1.00 97.62 111 ALA A O 1
ATOM 904 N N . HIS A 1 112 ? -1.828 -2.553 -0.840 1.00 97.81 112 HIS A N 1
ATOM 905 C CA . HIS A 1 112 ? -2.064 -2.607 -2.293 1.00 97.81 112 HIS A CA 1
ATOM 906 C C . HIS A 1 112 ? -3.443 -2.093 -2.696 1.00 97.81 112 HIS A C 1
ATOM 908 O O . HIS A 1 112 ? -3.575 -1.444 -3.736 1.00 97.81 112 HIS A O 1
ATOM 914 N N . ILE A 1 113 ? -4.473 -2.337 -1.879 1.00 97.94 113 ILE A N 1
ATOM 915 C CA . ILE A 1 113 ? -5.804 -1.752 -2.098 1.00 97.94 113 ILE A CA 1
ATOM 916 C C . ILE A 1 113 ? -5.725 -0.223 -2.010 1.00 97.94 113 ILE A C 1
ATOM 918 O O . ILE A 1 113 ? -6.297 0.464 -2.858 1.00 97.94 113 ILE A O 1
ATOM 922 N N . LEU A 1 114 ? -4.987 0.318 -1.035 1.00 98.25 114 LEU A N 1
ATOM 923 C CA . LEU A 1 114 ? -4.750 1.761 -0.927 1.00 98.25 114 LEU A CA 1
ATOM 924 C C . LEU A 1 114 ? -3.987 2.305 -2.148 1.00 98.25 114 LEU A C 1
ATOM 926 O O . LEU A 1 114 ? -4.423 3.294 -2.733 1.00 98.25 114 LEU A O 1
ATOM 930 N N . MET A 1 115 ? -2.907 1.641 -2.578 1.00 98.38 115 MET A N 1
ATOM 931 C CA . MET A 1 115 ? -2.175 2.003 -3.802 1.00 98.38 115 MET A CA 1
ATOM 932 C C . MET A 1 115 ? -3.109 2.027 -5.016 1.00 98.38 115 MET A C 1
ATOM 934 O O . MET A 1 115 ? -3.143 3.006 -5.752 1.00 98.38 115 MET A O 1
ATOM 938 N N . SER A 1 116 ? -3.933 0.992 -5.188 1.00 97.75 116 SER A N 1
ATOM 939 C CA . SER A 1 116 ? -4.905 0.913 -6.285 1.00 97.75 116 SER A CA 1
ATOM 940 C C . SER A 1 116 ? -5.928 2.055 -6.231 1.00 97.75 116 SER A C 1
ATOM 942 O O . SER A 1 116 ? -6.291 2.613 -7.266 1.00 97.75 116 SER A O 1
ATOM 944 N N . ALA A 1 117 ? -6.370 2.454 -5.034 1.00 97.44 117 ALA A N 1
ATOM 945 C CA . ALA A 1 117 ? -7.260 3.601 -4.861 1.00 97.44 117 ALA A CA 1
ATOM 946 C C . ALA A 1 117 ? -6.598 4.925 -5.286 1.00 97.44 117 ALA A C 1
ATOM 948 O O . ALA A 1 117 ? -7.256 5.755 -5.919 1.00 97.44 117 ALA A O 1
ATOM 949 N N . PHE A 1 118 ? -5.307 5.113 -4.993 1.00 98.12 118 PHE A N 1
ATOM 950 C CA . PHE A 1 118 ? -4.540 6.264 -5.474 1.00 98.12 118 PHE A CA 1
ATOM 951 C C . PHE A 1 118 ? -4.332 6.232 -6.996 1.00 98.12 118 PHE A C 1
ATOM 953 O O . PHE A 1 118 ? -4.549 7.255 -7.644 1.00 98.12 118 PHE A O 1
ATOM 960 N N . VAL A 1 119 ? -4.043 5.064 -7.588 1.00 97.12 119 VAL A N 1
ATOM 961 C CA . VAL A 1 119 ? -3.969 4.889 -9.055 1.00 97.12 119 VAL A CA 1
ATOM 962 C C . VAL A 1 119 ? -5.279 5.315 -9.725 1.00 97.12 119 VAL A C 1
ATOM 964 O O . VAL A 1 119 ? -5.259 6.098 -10.672 1.00 97.12 119 VAL A O 1
ATOM 967 N N . ILE A 1 120 ? -6.433 4.877 -9.205 1.00 96.62 120 ILE A N 1
ATOM 968 C CA . ILE A 1 120 ? -7.756 5.263 -9.735 1.00 96.62 120 ILE A CA 1
ATOM 969 C C . ILE A 1 120 ? -7.958 6.787 -9.688 1.00 96.62 120 ILE A C 1
ATOM 971 O O . ILE A 1 120 ? -8.575 7.361 -10.587 1.00 96.62 120 ILE A O 1
ATOM 975 N N . ARG A 1 121 ? -7.423 7.456 -8.661 1.00 96.50 121 ARG A N 1
ATOM 976 C CA . ARG A 1 121 ? -7.461 8.921 -8.518 1.00 96.50 121 ARG A CA 1
ATOM 977 C C . ARG A 1 121 ? -6.372 9.650 -9.310 1.00 96.50 121 ARG A C 1
ATOM 979 O O . ARG A 1 121 ? -6.365 10.877 -9.291 1.00 96.50 121 ARG A O 1
ATOM 986 N N . LYS A 1 122 ? -5.498 8.923 -10.016 1.00 96.75 122 LYS A N 1
ATOM 987 C CA . LYS A 1 122 ? -4.299 9.445 -10.694 1.00 96.75 122 LYS A CA 1
ATOM 988 C C . LYS A 1 122 ? -3.333 10.164 -9.747 1.00 96.75 122 LYS A C 1
ATOM 990 O O . LYS A 1 122 ? -2.600 11.059 -10.156 1.00 96.75 122 LYS A O 1
ATOM 995 N N . ASP A 1 123 ? -3.338 9.775 -8.476 1.00 96.88 123 ASP A N 1
ATOM 996 C CA . ASP A 1 123 ? -2.448 10.312 -7.452 1.00 96.88 123 ASP A CA 1
ATOM 997 C C . ASP A 1 123 ? -1.197 9.432 -7.338 1.00 96.88 123 ASP A C 1
ATOM 999 O O . ASP A 1 123 ? -1.002 8.671 -6.389 1.00 96.88 123 ASP A O 1
ATOM 1003 N N . TYR A 1 124 ? -0.369 9.484 -8.379 1.00 96.69 124 TYR A N 1
ATOM 1004 C CA . TYR A 1 124 ? 0.789 8.599 -8.524 1.00 96.69 124 TYR A CA 1
ATOM 1005 C C . TYR A 1 124 ? 1.864 8.853 -7.464 1.00 96.69 124 TYR A C 1
ATOM 1007 O O . TYR A 1 124 ? 2.543 7.917 -7.046 1.00 96.69 124 TYR A O 1
ATOM 1015 N N . MET A 1 125 ? 1.975 10.089 -6.968 1.00 96.19 125 MET A N 1
ATOM 1016 C CA . MET A 1 125 ? 2.916 10.428 -5.899 1.00 96.19 125 MET A CA 1
ATOM 1017 C C . MET A 1 125 ? 2.587 9.683 -4.610 1.00 96.19 125 MET A C 1
ATOM 1019 O O . MET A 1 125 ? 3.479 9.127 -3.974 1.00 96.19 125 MET A O 1
ATOM 1023 N N . ASN A 1 126 ? 1.306 9.585 -4.251 1.00 97.62 126 ASN A N 1
ATOM 1024 C CA . ASN A 1 126 ? 0.918 8.812 -3.079 1.00 97.62 126 ASN A CA 1
ATOM 1025 C C . ASN A 1 126 ? 1.072 7.299 -3.276 1.00 97.62 126 ASN A C 1
ATOM 1027 O O . ASN A 1 126 ? 1.351 6.599 -2.304 1.00 97.62 126 ASN A O 1
ATOM 1031 N N . VAL A 1 127 ? 0.996 6.780 -4.508 1.00 97.88 127 VAL A N 1
ATOM 1032 C CA . VAL A 1 127 ? 1.374 5.380 -4.783 1.00 97.88 127 VAL A CA 1
ATOM 1033 C C . VAL A 1 127 ? 2.855 5.147 -4.470 1.00 97.88 127 VAL A C 1
ATOM 1035 O O . VAL A 1 127 ? 3.189 4.172 -3.794 1.00 97.88 127 VAL A O 1
ATOM 1038 N N . ILE A 1 128 ? 3.726 6.059 -4.908 1.00 96.50 128 ILE A N 1
ATOM 1039 C CA . ILE A 1 128 ? 5.172 6.006 -4.649 1.00 96.50 128 ILE A CA 1
ATOM 1040 C C . ILE A 1 128 ? 5.448 6.107 -3.141 1.00 96.50 128 ILE A C 1
ATOM 1042 O O . ILE A 1 128 ? 6.196 5.292 -2.606 1.00 96.50 128 ILE A O 1
ATOM 1046 N N . ASN A 1 129 ? 4.760 7.004 -2.426 1.00 97.19 129 ASN A N 1
ATOM 1047 C CA . ASN A 1 129 ? 4.878 7.121 -0.968 1.00 97.19 129 ASN A CA 1
ATOM 1048 C C . ASN A 1 129 ? 4.517 5.805 -0.251 1.00 97.19 129 ASN A C 1
ATOM 1050 O O . ASN A 1 129 ? 5.232 5.376 0.654 1.00 97.19 129 ASN A O 1
ATOM 1054 N N . VAL A 1 130 ? 3.430 5.127 -0.652 1.00 97.69 130 VAL A N 1
ATOM 1055 C CA . VAL A 1 130 ? 3.082 3.813 -0.077 1.00 97.69 130 VAL A CA 1
ATOM 1056 C C . VAL A 1 130 ? 4.161 2.776 -0.396 1.00 97.69 130 VAL A C 1
ATOM 1058 O O . VAL A 1 130 ? 4.546 2.014 0.492 1.00 97.69 130 VAL A O 1
ATOM 1061 N N . PHE A 1 131 ? 4.666 2.749 -1.633 1.00 97.12 131 PHE A N 1
ATOM 1062 C CA . PHE A 1 131 ? 5.750 1.849 -2.029 1.00 97.12 131 PHE A CA 1
ATOM 1063 C C . PHE A 1 131 ? 6.988 2.038 -1.145 1.00 97.12 131 PHE A C 1
ATOM 1065 O O . PHE A 1 131 ? 7.503 1.058 -0.610 1.00 97.12 131 PHE A O 1
ATOM 1072 N N . GLU A 1 132 ? 7.427 3.277 -0.924 1.00 95.81 132 GLU A N 1
ATOM 1073 C CA . GLU A 1 132 ? 8.572 3.581 -0.061 1.00 95.81 132 GLU A CA 1
ATOM 1074 C C . GLU A 1 132 ? 8.341 3.142 1.388 1.00 95.81 132 GLU A C 1
ATOM 1076 O O . GLU A 1 132 ? 9.253 2.612 2.028 1.00 95.81 132 GLU A O 1
ATOM 1081 N N . LEU A 1 133 ? 7.129 3.324 1.919 1.00 96.25 133 LEU A N 1
ATOM 1082 C CA . LEU A 1 133 ? 6.786 2.872 3.268 1.00 96.25 133 LEU A CA 1
ATOM 1083 C C . LEU A 1 133 ? 6.850 1.346 3.393 1.00 96.25 133 LEU A C 1
ATOM 1085 O O . LEU A 1 133 ? 7.414 0.855 4.370 1.00 96.25 133 LEU A O 1
ATOM 1089 N N . ILE A 1 134 ? 6.330 0.606 2.406 1.00 95.81 134 ILE A N 1
ATOM 1090 C CA . ILE A 1 134 ? 6.427 -0.863 2.363 1.00 95.81 134 ILE A CA 1
ATOM 1091 C C . ILE A 1 134 ? 7.895 -1.282 2.260 1.00 95.81 134 ILE A C 1
ATOM 1093 O O . ILE A 1 134 ? 8.370 -2.095 3.049 1.00 95.81 134 ILE A O 1
ATOM 1097 N N . ARG A 1 135 ? 8.635 -0.693 1.316 1.00 93.88 135 ARG A N 1
ATOM 1098 C CA . ARG A 1 135 ? 10.025 -1.044 1.009 1.00 93.88 135 ARG A CA 1
ATOM 1099 C C . ARG A 1 135 ? 10.975 -0.816 2.186 1.00 93.88 135 ARG A C 1
ATOM 1101 O O . ARG A 1 135 ? 11.933 -1.574 2.345 1.00 93.88 135 ARG A O 1
ATOM 1108 N N . ASN A 1 136 ? 10.705 0.207 2.997 1.00 92.69 136 ASN A N 1
ATOM 1109 C CA . ASN A 1 136 ? 11.501 0.581 4.168 1.00 92.69 136 ASN A CA 1
ATOM 1110 C C . ASN A 1 136 ? 11.013 -0.056 5.481 1.00 92.69 136 ASN A C 1
ATOM 1112 O O . ASN A 1 136 ? 11.586 0.218 6.539 1.00 92.69 136 ASN A O 1
ATOM 1116 N N . ASN A 1 137 ? 9.962 -0.878 5.449 1.00 92.88 137 ASN A N 1
ATOM 1117 C CA . ASN A 1 137 ? 9.425 -1.541 6.631 1.00 92.88 137 ASN A CA 1
ATOM 1118 C C . ASN A 1 137 ? 9.618 -3.056 6.529 1.00 92.88 137 ASN A C 1
ATOM 1120 O O . ASN A 1 137 ? 8.869 -3.735 5.841 1.00 92.88 137 ASN A O 1
ATOM 1124 N N . TRP A 1 138 ? 10.575 -3.605 7.282 1.00 90.50 138 TRP A N 1
ATOM 1125 C CA . TRP A 1 138 ? 10.877 -5.045 7.287 1.00 90.50 138 TRP A CA 1
ATOM 1126 C C . TRP A 1 138 ? 9.688 -5.934 7.696 1.00 90.50 138 TRP A C 1
ATOM 1128 O O . TRP A 1 138 ? 9.675 -7.122 7.383 1.00 90.50 138 TRP A O 1
ATOM 1138 N N . GLN A 1 139 ? 8.690 -5.384 8.400 1.00 92.56 139 GLN A N 1
ATOM 1139 C CA . GLN A 1 139 ? 7.471 -6.111 8.769 1.00 92.56 139 GLN A CA 1
ATOM 1140 C C . GLN A 1 139 ? 6.491 -6.258 7.594 1.00 92.56 139 GLN A C 1
ATOM 1142 O O . GLN A 1 139 ? 5.534 -7.029 7.701 1.00 92.56 139 GLN A O 1
ATOM 1147 N N . MET A 1 140 ? 6.707 -5.516 6.504 1.00 93.31 140 MET A N 1
ATOM 1148 C CA . MET A 1 140 ? 5.935 -5.581 5.270 1.00 93.31 140 MET A CA 1
ATOM 1149 C C . MET A 1 140 ? 6.785 -6.220 4.171 1.00 93.31 140 MET A C 1
ATOM 1151 O O . MET A 1 140 ? 7.858 -5.736 3.824 1.00 93.31 140 MET A O 1
ATOM 1155 N N . GLY A 1 141 ? 6.295 -7.309 3.585 1.00 87.69 141 GLY A N 1
ATOM 1156 C CA . GLY A 1 141 ? 6.944 -7.896 2.416 1.00 87.69 141 GLY A CA 1
ATOM 1157 C C . GLY A 1 141 ? 6.680 -7.047 1.175 1.00 87.69 141 GLY A C 1
ATOM 1158 O O . GLY A 1 141 ? 5.518 -6.812 0.838 1.00 87.69 141 GLY A O 1
ATOM 1159 N N . SER A 1 142 ? 7.733 -6.615 0.477 1.00 90.38 142 SER A N 1
ATOM 1160 C CA . SER A 1 142 ? 7.591 -6.120 -0.898 1.00 90.38 142 SER A CA 1
ATOM 1161 C C . SER A 1 142 ? 7.254 -7.302 -1.805 1.00 90.38 142 SER A C 1
ATOM 1163 O O . SER A 1 142 ? 7.868 -8.358 -1.712 1.00 90.38 142 SER A O 1
ATOM 1165 N N . THR A 1 143 ? 6.239 -7.147 -2.649 1.00 94.00 143 THR A N 1
ATOM 1166 C CA . THR A 1 143 ? 5.754 -8.208 -3.542 1.00 94.00 143 THR A CA 1
ATOM 1167 C C . THR A 1 143 ? 5.776 -7.719 -4.982 1.00 94.00 143 THR A C 1
ATOM 1169 O O . THR A 1 143 ? 5.883 -6.518 -5.240 1.00 94.00 143 THR A O 1
ATOM 1172 N N . HIS A 1 144 ? 5.590 -8.634 -5.931 1.00 94.00 144 HIS A N 1
ATOM 1173 C CA . HIS A 1 144 ? 5.446 -8.287 -7.342 1.00 94.00 144 HIS A CA 1
ATOM 1174 C C . HIS A 1 144 ? 4.311 -7.272 -7.590 1.00 94.00 144 HIS A C 1
ATOM 1176 O O . HIS A 1 144 ? 4.447 -6.408 -8.451 1.00 94.00 144 HIS A O 1
ATOM 1182 N N . ILE A 1 145 ? 3.232 -7.310 -6.793 1.00 96.19 145 ILE A N 1
ATOM 1183 C CA . ILE A 1 145 ? 2.127 -6.336 -6.854 1.00 96.19 145 ILE A CA 1
ATOM 1184 C C . ILE A 1 145 ? 2.607 -4.947 -6.413 1.00 96.19 145 ILE A C 1
ATOM 1186 O O . ILE A 1 145 ? 2.310 -3.959 -7.084 1.00 96.19 145 ILE A O 1
ATOM 1190 N N . THR A 1 146 ? 3.388 -4.871 -5.326 1.00 95.94 146 THR A N 1
ATOM 1191 C CA . THR A 1 146 ? 3.968 -3.609 -4.830 1.00 95.94 146 THR A CA 1
ATOM 1192 C C . THR A 1 146 ? 4.807 -2.939 -5.919 1.00 95.94 146 THR A C 1
ATOM 1194 O O . THR A 1 146 ? 4.634 -1.755 -6.208 1.00 95.94 146 THR A O 1
ATOM 1197 N N . TYR A 1 147 ? 5.693 -3.717 -6.542 1.00 96.62 147 TYR A N 1
ATOM 1198 C CA . TYR A 1 147 ? 6.583 -3.247 -7.598 1.00 96.62 147 TYR A CA 1
ATOM 1199 C C . TYR A 1 147 ? 5.827 -2.856 -8.867 1.00 96.62 147 TYR A C 1
ATOM 1201 O O . TYR A 1 147 ? 6.098 -1.789 -9.414 1.00 96.62 147 TYR A O 1
ATOM 1209 N N . ARG A 1 148 ? 4.852 -3.666 -9.301 1.00 96.38 148 ARG A N 1
ATOM 1210 C CA . ARG A 1 148 ? 4.028 -3.365 -10.476 1.00 96.38 148 ARG A CA 1
ATOM 1211 C C . ARG A 1 148 ? 3.308 -2.027 -10.330 1.00 96.38 148 ARG A C 1
ATOM 1213 O O . ARG A 1 148 ? 3.489 -1.154 -11.173 1.00 96.38 148 ARG A O 1
ATOM 1220 N N . LEU A 1 149 ? 2.536 -1.852 -9.253 1.00 97.00 149 LEU A N 1
ATOM 1221 C CA . LEU A 1 149 ? 1.757 -0.628 -9.030 1.00 97.00 149 LEU A CA 1
ATOM 1222 C C . LEU A 1 149 ? 2.657 0.614 -8.954 1.00 97.00 149 LEU A C 1
ATOM 1224 O O . LEU A 1 149 ? 2.290 1.674 -9.461 1.00 97.00 149 LEU A O 1
ATOM 1228 N N . CYS A 1 150 ? 3.842 0.480 -8.348 1.00 96.94 150 CYS A N 1
ATOM 1229 C CA . CYS A 1 150 ? 4.831 1.551 -8.290 1.00 96.94 150 CYS A CA 1
ATOM 1230 C C . CYS A 1 150 ? 5.377 1.904 -9.682 1.00 96.94 150 CYS A C 1
ATOM 1232 O O . CYS A 1 150 ? 5.324 3.066 -10.067 1.00 96.94 150 CYS A O 1
ATOM 1234 N N . MET A 1 151 ? 5.838 0.922 -10.465 1.00 96.06 151 MET A N 1
ATOM 1235 C CA . MET A 1 151 ? 6.387 1.166 -11.808 1.00 96.06 151 MET A CA 1
ATOM 1236 C C . MET A 1 151 ? 5.351 1.761 -12.762 1.00 96.06 151 MET A C 1
ATOM 1238 O O . MET A 1 151 ? 5.650 2.736 -13.445 1.00 96.06 151 MET A O 1
ATOM 1242 N N . GLU A 1 152 ? 4.129 1.225 -12.780 1.00 95.19 152 GLU A N 1
ATOM 1243 C CA . GLU A 1 152 ? 3.028 1.772 -13.587 1.00 95.19 152 GLU A CA 1
ATOM 1244 C C . GLU A 1 152 ? 2.745 3.240 -13.228 1.00 95.19 152 GLU A C 1
ATOM 1246 O O . GLU A 1 152 ? 2.531 4.073 -14.109 1.00 95.19 152 GLU A O 1
ATOM 1251 N N . SER A 1 153 ? 2.805 3.574 -11.935 1.00 96.25 153 SER A N 1
ATOM 1252 C CA . SER A 1 153 ? 2.606 4.942 -11.448 1.00 96.25 153 SER A CA 1
ATOM 1253 C C . SER A 1 153 ? 3.783 5.859 -11.782 1.00 96.25 153 SER A C 1
ATOM 1255 O O . SER A 1 153 ? 3.564 6.990 -12.208 1.00 96.25 153 SER A O 1
ATOM 1257 N N . LEU A 1 154 ? 5.023 5.376 -11.649 1.00 95.75 154 LEU A N 1
ATOM 1258 C CA . LEU A 1 154 ? 6.242 6.108 -12.009 1.00 95.75 154 LEU A CA 1
ATOM 1259 C C . LEU A 1 154 ? 6.255 6.494 -13.488 1.00 95.75 154 LEU A C 1
ATOM 1261 O O . LEU A 1 154 ? 6.569 7.637 -13.813 1.00 95.75 154 LEU A O 1
ATOM 1265 N N . LEU A 1 155 ? 5.830 5.587 -14.371 1.00 94.62 155 LEU A N 1
ATOM 1266 C CA . LEU A 1 155 ? 5.717 5.849 -15.810 1.00 94.62 155 LEU A CA 1
ATOM 1267 C C . LEU A 1 155 ? 4.704 6.953 -16.158 1.00 94.62 155 LEU A C 1
ATOM 1269 O O . LEU A 1 155 ? 4.714 7.467 -17.276 1.00 94.62 155 LEU A O 1
AT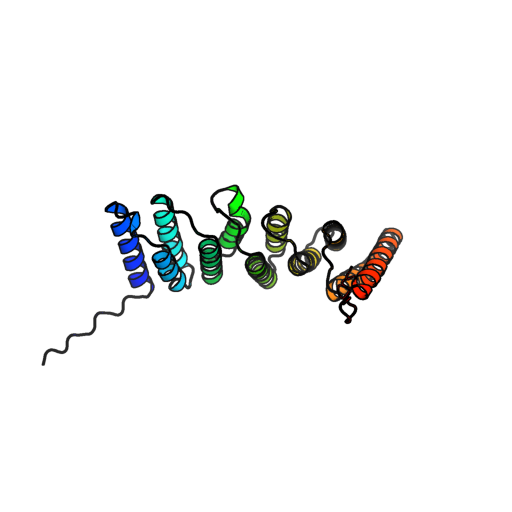OM 1273 N N . CYS A 1 156 ? 3.844 7.324 -15.209 1.00 93.19 156 CYS A N 1
ATOM 1274 C CA . CYS A 1 156 ? 2.869 8.402 -15.339 1.00 93.19 156 CYS A CA 1
ATOM 1275 C C . CYS A 1 156 ? 3.333 9.723 -14.692 1.00 93.19 156 CYS A C 1
ATOM 1277 O O . CYS A 1 156 ? 2.564 10.685 -14.666 1.00 93.19 156 CYS A O 1
ATOM 1279 N N . THR A 1 157 ? 4.556 9.782 -14.153 1.00 91.12 157 THR A N 1
ATOM 1280 C CA . THR A 1 157 ? 5.152 11.001 -13.578 1.00 91.12 157 THR A CA 1
ATOM 1281 C C . THR A 1 157 ? 5.952 11.794 -14.618 1.00 91.12 157 THR A C 1
ATOM 1283 O O . THR A 1 157 ? 6.282 11.293 -15.689 1.00 91.12 157 THR A O 1
ATOM 1286 N N . GLU A 1 158 ? 6.259 13.061 -14.327 1.00 83.25 158 GLU A N 1
ATOM 1287 C CA . GLU A 1 158 ? 6.907 13.958 -15.300 1.00 83.25 158 GLU A CA 1
ATOM 1288 C C . GLU A 1 158 ? 8.441 13.848 -15.317 1.00 83.25 158 GLU A C 1
ATOM 1290 O O . GLU A 1 158 ? 9.075 14.135 -16.332 1.00 83.25 158 GLU A O 1
ATOM 1295 N N . GLN A 1 159 ? 9.065 13.455 -14.204 1.00 81.94 159 GLN A N 1
ATOM 1296 C CA . GLN A 1 159 ? 10.516 13.557 -14.024 1.00 81.94 159 GLN A CA 1
ATOM 1297 C C . GLN A 1 159 ? 11.208 12.214 -14.259 1.00 81.94 159 GLN A C 1
ATOM 1299 O O . GLN A 1 159 ? 11.226 11.365 -13.373 1.00 81.94 159 GLN A O 1
ATOM 1304 N N . ASN A 1 160 ? 11.822 12.054 -15.437 1.00 84.00 160 ASN A N 1
ATOM 1305 C CA . ASN A 1 160 ? 12.563 10.846 -15.839 1.00 84.00 160 ASN A CA 1
ATOM 1306 C C . ASN A 1 160 ? 11.781 9.539 -15.556 1.00 84.00 160 ASN A C 1
ATOM 1308 O O . ASN A 1 160 ? 12.290 8.638 -14.878 1.00 84.00 160 ASN A O 1
ATOM 1312 N N . PRO A 1 161 ? 10.516 9.443 -16.017 1.00 90.25 161 PRO A N 1
ATOM 1313 C CA . PRO A 1 161 ? 9.597 8.376 -15.618 1.00 90.25 161 PRO A CA 1
ATOM 1314 C C . PRO A 1 161 ? 10.141 6.977 -15.915 1.00 90.25 161 PRO A C 1
ATOM 1316 O O . PRO A 1 161 ? 9.975 6.052 -15.119 1.00 90.25 161 PRO A O 1
ATOM 1319 N N . LEU A 1 162 ? 10.817 6.824 -17.057 1.00 90.94 162 LEU A N 1
ATOM 1320 C CA . LEU A 1 162 ? 11.364 5.549 -17.495 1.00 90.94 162 LEU A CA 1
ATOM 1321 C C . LEU A 1 162 ? 12.585 5.150 -16.665 1.00 90.94 162 LEU A C 1
ATOM 1323 O O . LEU A 1 162 ? 12.653 4.025 -16.183 1.00 90.94 162 LEU A O 1
ATOM 1327 N N . GLU A 1 163 ? 13.534 6.058 -16.458 1.00 89.44 163 GLU A N 1
ATOM 1328 C CA . GLU A 1 163 ? 14.755 5.794 -15.697 1.00 89.44 163 GLU A CA 1
ATOM 1329 C C . GLU A 1 163 ? 14.430 5.356 -14.270 1.00 89.44 163 GLU A C 1
ATOM 1331 O O . GLU A 1 163 ? 14.996 4.377 -13.782 1.00 89.44 163 GLU A O 1
ATOM 1336 N N . VAL A 1 164 ? 13.490 6.039 -13.611 1.00 91.19 164 VAL A N 1
ATOM 1337 C CA . VAL A 1 164 ? 13.092 5.684 -12.246 1.00 91.19 164 VAL A CA 1
ATOM 1338 C C . VAL A 1 164 ? 12.370 4.340 -12.220 1.00 91.19 164 VAL A C 1
ATOM 1340 O O . VAL A 1 164 ? 12.713 3.494 -11.395 1.00 91.19 164 VAL A O 1
ATOM 1343 N N . ALA A 1 165 ? 11.465 4.072 -13.166 1.00 94.00 165 ALA A N 1
ATOM 1344 C CA . ALA A 1 165 ? 10.815 2.766 -13.268 1.00 94.00 165 ALA A CA 1
ATOM 1345 C C . ALA A 1 165 ? 11.823 1.623 -13.512 1.00 94.00 165 ALA A C 1
ATOM 1347 O O . ALA A 1 165 ? 11.701 0.545 -12.926 1.00 94.00 165 ALA A O 1
ATOM 1348 N N . LEU A 1 166 ? 12.863 1.860 -14.318 1.00 92.44 166 LEU A N 1
ATOM 1349 C CA . LEU A 1 166 ? 13.950 0.907 -14.555 1.00 92.44 166 LEU A CA 1
ATOM 1350 C C . LEU A 1 166 ? 14.803 0.671 -13.305 1.00 92.44 166 LEU A C 1
ATOM 1352 O O . LEU A 1 166 ? 15.148 -0.474 -13.015 1.00 92.44 166 LEU A O 1
ATOM 1356 N N . MET A 1 167 ? 15.108 1.720 -12.537 1.00 91.88 167 MET A N 1
ATOM 1357 C CA . MET A 1 167 ? 15.786 1.576 -11.244 1.00 91.88 167 MET A CA 1
ATOM 1358 C C . MET A 1 167 ? 14.951 0.738 -10.272 1.00 91.88 167 MET A C 1
ATOM 1360 O O . MET A 1 167 ? 15.483 -0.175 -9.642 1.00 91.88 167 MET A O 1
ATOM 1364 N N . THR A 1 168 ? 13.640 0.982 -10.199 1.00 94.31 168 THR A N 1
ATOM 1365 C CA . THR A 1 168 ? 12.708 0.182 -9.391 1.00 94.31 168 THR A CA 1
ATOM 1366 C C . THR A 1 168 ? 12.640 -1.268 -9.881 1.00 94.31 168 THR A C 1
ATOM 1368 O O . THR A 1 168 ? 12.553 -2.194 -9.071 1.00 94.31 168 THR A O 1
ATOM 1371 N N . CYS A 1 169 ? 12.735 -1.500 -11.195 1.00 93.25 169 CYS A N 1
ATOM 1372 C CA . CYS A 1 169 ? 12.851 -2.844 -11.756 1.00 93.25 169 CYS A CA 1
ATOM 1373 C C . CYS A 1 169 ? 14.127 -3.520 -11.247 1.00 93.25 169 CYS A C 1
ATOM 1375 O O . CYS A 1 169 ? 14.041 -4.598 -10.662 1.00 93.25 169 CYS A O 1
ATOM 1377 N N . CYS A 1 170 ? 15.291 -2.883 -11.351 1.00 90.94 170 CYS A N 1
ATOM 1378 C CA . CYS A 1 170 ? 16.534 -3.423 -10.798 1.00 90.94 170 CYS A CA 1
ATOM 1379 C C . CYS A 1 170 ? 16.453 -3.678 -9.281 1.00 90.94 170 CYS A C 1
ATOM 1381 O O . CYS A 1 170 ? 16.900 -4.731 -8.830 1.00 90.94 170 CYS A O 1
ATOM 1383 N N . ASP A 1 171 ? 15.831 -2.784 -8.503 1.00 93.12 171 ASP A N 1
ATOM 1384 C CA . ASP A 1 171 ? 15.624 -2.983 -7.060 1.00 93.12 171 ASP A CA 1
ATOM 1385 C C . ASP A 1 171 ? 14.828 -4.264 -6.771 1.00 93.12 171 ASP A C 1
ATOM 1387 O O . ASP A 1 171 ? 15.218 -5.032 -5.896 1.00 93.12 171 ASP A O 1
ATOM 1391 N N . SER A 1 172 ? 13.781 -4.576 -7.541 1.00 94.06 172 SER A N 1
ATOM 1392 C CA . SER A 1 172 ? 13.052 -5.841 -7.340 1.00 94.06 172 SER A CA 1
ATOM 1393 C C . SER A 1 172 ? 13.926 -7.085 -7.536 1.00 94.06 172 SER A C 1
ATOM 1395 O O . SER A 1 172 ? 13.736 -8.062 -6.820 1.00 94.06 172 SER A O 1
ATOM 1397 N N . ALA A 1 173 ? 14.915 -7.046 -8.440 1.00 89.88 173 ALA A N 1
ATOM 1398 C CA . ALA A 1 173 ? 15.860 -8.151 -8.609 1.00 89.88 173 ALA A CA 1
ATOM 1399 C C . ALA A 1 173 ? 16.791 -8.289 -7.397 1.00 89.88 173 ALA A C 1
ATOM 1401 O O . ALA A 1 173 ? 17.079 -9.400 -6.972 1.00 89.88 173 ALA A O 1
ATOM 1402 N N . VAL A 1 174 ? 17.229 -7.165 -6.821 1.00 90.25 174 VAL A N 1
ATOM 1403 C CA . VAL A 1 174 ? 18.050 -7.145 -5.597 1.00 90.25 174 VAL A CA 1
ATOM 1404 C C . VAL A 1 174 ? 17.275 -7.682 -4.389 1.00 90.25 174 VAL A C 1
ATOM 1406 O O . VAL A 1 174 ? 17.876 -8.257 -3.489 1.00 90.25 174 VAL A O 1
ATOM 1409 N N . ASN A 1 175 ? 15.950 -7.518 -4.372 1.00 88.25 175 ASN A N 1
ATOM 1410 C CA . ASN A 1 175 ? 15.066 -8.030 -3.320 1.00 88.25 175 ASN A CA 1
ATOM 1411 C C . ASN A 1 175 ? 14.450 -9.398 -3.666 1.00 88.25 175 ASN A C 1
ATOM 1413 O O . ASN A 1 175 ? 13.394 -9.735 -3.129 1.00 88.25 175 ASN A O 1
ATOM 1417 N N . ASP A 1 176 ? 15.052 -10.149 -4.596 1.00 89.06 176 ASP A N 1
ATOM 1418 C CA . ASP A 1 176 ? 14.612 -11.489 -5.014 1.00 89.06 176 ASP A CA 1
ATOM 1419 C C . ASP A 1 176 ? 13.110 -11.575 -5.357 1.00 89.06 176 ASP A C 1
ATOM 1421 O O . ASP A 1 176 ? 12.442 -12.590 -5.153 1.00 89.06 176 ASP A O 1
ATOM 1425 N N . THR A 1 177 ? 12.550 -10.484 -5.884 1.00 91.38 177 THR A N 1
ATOM 1426 C CA . THR A 1 177 ? 11.139 -10.387 -6.253 1.00 91.38 177 THR A CA 1
ATOM 1427 C C . THR A 1 177 ? 10.996 -10.504 -7.765 1.00 91.38 177 THR A C 1
ATOM 1429 O O . THR A 1 177 ? 11.299 -9.568 -8.509 1.00 91.38 177 THR A O 1
ATOM 1432 N N . SER A 1 178 ? 10.504 -11.656 -8.227 1.00 91.31 178 SER A N 1
ATOM 1433 C CA . SER A 1 178 ? 10.157 -11.853 -9.638 1.00 91.31 178 SER A CA 1
ATOM 1434 C C . SER A 1 178 ? 8.981 -10.959 -10.025 1.00 91.31 178 SER A C 1
ATOM 1436 O O . SER A 1 178 ? 8.006 -10.837 -9.279 1.00 91.31 178 SER A O 1
ATOM 1438 N N . LEU A 1 179 ? 9.085 -10.319 -11.189 1.00 91.56 179 LEU A N 1
ATOM 1439 C CA . LEU A 1 179 ? 8.025 -9.474 -11.726 1.00 91.56 179 LEU A CA 1
ATOM 1440 C C . LEU A 1 179 ? 7.202 -10.264 -12.747 1.00 91.56 179 LEU A C 1
ATOM 1442 O O . LEU A 1 179 ? 7.735 -11.133 -13.437 1.00 91.56 179 LEU A O 1
ATOM 1446 N N . PRO A 1 180 ? 5.904 -9.971 -12.897 1.00 90.00 180 PRO A N 1
ATOM 1447 C CA . PRO A 1 180 ? 5.123 -10.620 -13.926 1.00 90.00 180 PRO A CA 1
ATOM 1448 C C . PRO A 1 180 ? 5.512 -10.088 -15.317 1.00 90.00 180 PRO A C 1
ATOM 1450 O O . PRO A 1 180 ? 6.029 -8.980 -15.483 1.00 90.00 180 PRO A O 1
ATOM 1453 N N . PHE A 1 181 ? 5.300 -10.926 -16.333 1.00 89.50 181 PHE A N 1
ATOM 1454 C CA . PHE A 1 181 ? 5.740 -10.673 -17.709 1.00 89.50 181 PHE A CA 1
ATOM 1455 C C . PHE A 1 181 ? 5.179 -9.374 -18.308 1.00 89.50 181 PHE A C 1
ATOM 1457 O O . PHE A 1 181 ? 5.856 -8.709 -19.090 1.00 89.50 181 PHE A O 1
ATOM 1464 N N . ASP A 1 182 ? 3.956 -9.003 -17.930 1.00 90.31 182 ASP A N 1
ATOM 1465 C CA . ASP A 1 182 ? 3.285 -7.772 -18.356 1.00 90.31 182 ASP A CA 1
ATOM 1466 C C . ASP A 1 182 ? 4.072 -6.509 -17.973 1.00 90.31 182 ASP A C 1
ATOM 1468 O O . ASP A 1 182 ? 4.195 -5.598 -18.790 1.00 90.31 182 ASP A O 1
ATOM 1472 N N . VAL A 1 183 ? 4.683 -6.486 -16.786 1.00 92.00 183 VAL A N 1
ATOM 1473 C CA . VAL A 1 183 ? 5.532 -5.375 -16.328 1.00 92.00 183 VAL A CA 1
ATOM 1474 C C . VAL A 1 183 ? 6.790 -5.257 -17.178 1.00 92.00 183 VAL A C 1
ATOM 1476 O O . VAL A 1 183 ? 7.153 -4.162 -17.610 1.00 92.00 183 VAL A O 1
ATOM 1479 N N . HIS A 1 184 ? 7.444 -6.382 -17.471 1.00 91.75 184 HIS A N 1
ATOM 1480 C CA . HIS A 1 184 ? 8.620 -6.386 -18.343 1.00 91.75 184 HIS A CA 1
ATOM 1481 C C . HIS A 1 184 ? 8.270 -5.906 -19.752 1.00 91.75 184 HIS A C 1
ATOM 1483 O O . HIS A 1 184 ? 8.999 -5.098 -20.327 1.00 91.75 184 HIS A O 1
ATOM 1489 N N . LEU A 1 185 ? 7.141 -6.366 -20.298 1.00 91.75 185 LEU A N 1
ATOM 1490 C CA . LEU A 1 185 ? 6.656 -5.942 -21.608 1.00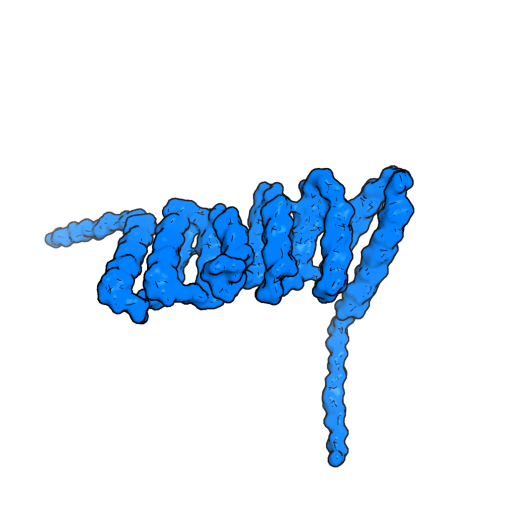 91.75 185 LEU A CA 1
ATOM 1491 C C . LEU A 1 185 ? 6.374 -4.434 -21.645 1.00 91.75 185 LEU A C 1
ATOM 1493 O O . LEU A 1 185 ? 6.781 -3.770 -22.598 1.00 91.75 185 LEU A O 1
ATOM 1497 N N . LEU A 1 186 ? 5.735 -3.898 -20.603 1.00 92.50 186 LEU A N 1
ATOM 1498 C CA . LEU A 1 186 ? 5.467 -2.468 -20.463 1.00 92.50 186 LEU A CA 1
ATOM 1499 C C . LEU A 1 186 ? 6.769 -1.654 -20.496 1.00 92.50 186 LEU A C 1
ATOM 1501 O O . LEU A 1 186 ? 6.901 -0.732 -21.299 1.00 92.50 186 LEU A O 1
ATOM 1505 N N . LEU A 1 187 ? 7.765 -2.031 -19.691 1.00 92.94 187 LEU A N 1
ATOM 1506 C CA . LEU A 1 187 ? 9.060 -1.341 -19.658 1.00 92.94 187 LEU A CA 1
ATOM 1507 C C . LEU A 1 187 ? 9.788 -1.405 -21.008 1.00 92.94 187 LEU A C 1
ATOM 1509 O O . LEU A 1 187 ? 10.353 -0.407 -21.453 1.00 92.94 187 LEU A O 1
ATOM 1513 N N . LEU A 1 188 ? 9.749 -2.555 -21.688 1.00 91.56 188 LEU A N 1
ATOM 1514 C CA . LEU A 1 188 ? 10.349 -2.722 -23.015 1.00 91.56 188 LEU A CA 1
ATOM 1515 C C . LEU A 1 188 ? 9.674 -1.844 -24.079 1.00 91.56 188 LEU A C 1
ATOM 1517 O O . LEU A 1 188 ? 10.358 -1.328 -24.962 1.00 91.56 188 LEU A O 1
ATOM 1521 N N . GLN A 1 189 ? 8.352 -1.660 -24.009 1.00 90.56 189 GLN A N 1
ATOM 1522 C CA . GLN A 1 189 ? 7.628 -0.765 -24.916 1.00 90.56 189 GLN A CA 1
ATOM 1523 C C . GLN A 1 189 ? 8.069 0.690 -24.734 1.00 90.56 189 GLN A C 1
ATOM 1525 O O . GLN A 1 189 ? 8.399 1.346 -25.722 1.00 90.56 189 GLN A O 1
ATOM 1530 N N . TYR A 1 190 ? 8.152 1.165 -23.487 1.00 89.38 190 TYR A N 1
ATOM 1531 C CA . TYR A 1 190 ? 8.639 2.515 -23.192 1.00 89.38 190 TYR A CA 1
ATOM 1532 C C . TYR A 1 190 ? 10.101 2.706 -23.612 1.00 89.38 190 TYR A C 1
ATOM 1534 O O . TYR A 1 190 ? 10.423 3.709 -24.242 1.00 89.38 190 TYR A O 1
ATOM 1542 N N . LEU A 1 191 ? 10.969 1.724 -23.350 1.00 88.88 191 LEU A N 1
ATOM 1543 C CA . LEU A 1 191 ? 12.365 1.743 -23.800 1.00 88.88 191 LEU A CA 1
ATOM 1544 C C . LEU A 1 191 ? 12.490 1.903 -25.315 1.00 88.88 191 LEU A C 1
ATOM 1546 O O . LEU A 1 191 ? 13.254 2.747 -25.777 1.00 88.88 191 LEU A O 1
ATOM 1550 N N . ASN A 1 192 ? 11.734 1.119 -26.089 1.00 86.38 192 ASN A N 1
ATOM 1551 C CA . ASN A 1 192 ? 11.781 1.205 -27.548 1.00 86.38 192 ASN A CA 1
ATOM 1552 C C . ASN A 1 192 ? 11.320 2.581 -28.054 1.00 86.38 192 ASN A C 1
ATOM 1554 O O . ASN A 1 192 ? 11.895 3.081 -29.015 1.00 86.38 192 ASN A O 1
ATOM 1558 N N . TRP A 1 193 ? 10.330 3.200 -27.403 1.00 84.25 193 TRP A N 1
ATOM 1559 C CA . TRP A 1 193 ? 9.893 4.551 -27.757 1.00 84.25 193 TRP A CA 1
ATOM 1560 C C . TRP A 1 193 ? 10.966 5.602 -27.429 1.00 84.25 193 TRP A C 1
ATOM 1562 O O . TRP A 1 193 ? 11.277 6.458 -28.252 1.00 84.25 193 TRP A O 1
ATOM 1572 N N . SER A 1 194 ? 11.608 5.506 -26.261 1.00 80.75 194 SER A N 1
ATOM 1573 C CA . SER A 1 194 ? 12.666 6.440 -25.848 1.00 80.75 194 SER A CA 1
ATOM 1574 C C . SER A 1 194 ? 13.969 6.297 -26.646 1.00 80.75 194 SER A C 1
ATOM 1576 O O . SER A 1 194 ? 14.727 7.261 -26.762 1.00 80.75 194 SER A O 1
ATOM 1578 N N . MET A 1 195 ? 14.229 5.127 -27.235 1.00 72.69 195 MET A N 1
ATOM 1579 C CA . MET A 1 195 ? 15.384 4.879 -28.106 1.00 72.69 195 MET A CA 1
ATOM 1580 C C . MET A 1 195 ? 15.353 5.645 -29.436 1.00 72.69 195 MET A C 1
ATOM 1582 O O . MET A 1 195 ? 16.389 5.740 -30.094 1.00 72.69 195 MET A O 1
ATOM 1586 N N . GLU A 1 196 ? 14.219 6.236 -29.823 1.00 70.00 196 GLU A N 1
ATOM 1587 C CA . GLU A 1 196 ? 14.154 7.157 -30.969 1.00 70.00 196 GLU A CA 1
ATOM 1588 C C . GLU A 1 196 ? 15.034 8.408 -30.753 1.00 70.00 196 GLU A C 1
ATOM 1590 O O . GLU A 1 196 ? 15.405 9.095 -31.706 1.00 70.00 196 GLU A O 1
ATOM 1595 N N . ASN A 1 197 ? 15.441 8.676 -29.505 1.00 69.50 197 ASN A N 1
ATOM 1596 C CA . ASN A 1 197 ? 16.405 9.709 -29.158 1.00 69.50 197 ASN A CA 1
ATOM 1597 C C . ASN A 1 197 ? 17.856 9.181 -29.209 1.00 69.50 197 ASN A C 1
ATOM 1599 O O . ASN A 1 197 ? 18.320 8.454 -28.326 1.00 69.50 197 ASN A O 1
ATOM 1603 N N . ALA A 1 198 ? 18.606 9.612 -30.229 1.00 63.38 198 ALA A N 1
ATOM 1604 C CA . ALA A 1 198 ? 19.957 9.130 -30.535 1.00 63.38 198 ALA A CA 1
ATOM 1605 C C . ALA A 1 198 ? 20.989 9.304 -29.400 1.00 63.38 198 ALA A C 1
ATOM 1607 O O . ALA A 1 198 ? 21.970 8.563 -29.354 1.00 63.38 198 ALA A O 1
ATOM 1608 N N . ALA A 1 199 ? 20.786 10.251 -28.476 1.00 73.00 199 ALA A N 1
ATOM 1609 C CA . ALA A 1 199 ? 21.748 10.537 -27.409 1.00 73.00 199 ALA A CA 1
ATOM 1610 C C . ALA A 1 199 ? 21.822 9.439 -26.327 1.00 73.00 199 ALA A C 1
ATOM 1612 O O . ALA A 1 199 ? 22.871 9.276 -25.709 1.00 73.00 199 ALA A O 1
ATOM 1613 N N . MET A 1 200 ? 20.737 8.682 -26.113 1.00 73.62 200 MET A N 1
ATOM 1614 C CA . MET A 1 200 ? 20.628 7.669 -25.045 1.00 73.62 200 MET A CA 1
ATOM 1615 C C . MET A 1 200 ? 20.457 6.236 -25.567 1.00 73.62 200 MET A C 1
ATOM 1617 O O . MET A 1 200 ? 20.334 5.296 -24.783 1.00 73.62 200 MET A O 1
ATOM 1621 N N . ALA A 1 201 ? 20.495 6.041 -26.888 1.00 78.06 201 ALA A N 1
ATOM 1622 C CA . ALA A 1 201 ? 20.232 4.749 -27.519 1.00 78.06 201 ALA A CA 1
ATOM 1623 C C . ALA A 1 201 ? 21.160 3.624 -27.019 1.00 78.06 201 ALA A C 1
ATOM 1625 O O . ALA A 1 201 ? 20.695 2.524 -26.733 1.00 78.06 201 ALA A O 1
ATOM 1626 N N . SER A 1 202 ? 22.459 3.896 -26.841 1.00 81.62 202 SER A N 1
ATOM 1627 C CA . SER A 1 202 ? 23.417 2.895 -26.342 1.00 81.62 202 SER A CA 1
ATOM 1628 C C . SER A 1 202 ? 23.160 2.495 -24.885 1.00 81.62 202 SER A C 1
ATOM 1630 O O . SER A 1 202 ? 23.324 1.328 -24.526 1.00 81.62 202 SER A O 1
ATOM 1632 N N . PHE A 1 203 ? 22.728 3.441 -24.045 1.00 82.69 203 PHE A N 1
ATOM 1633 C CA . PHE A 1 203 ? 22.332 3.169 -22.666 1.00 82.69 203 PHE A CA 1
ATOM 1634 C C . PHE A 1 203 ? 21.082 2.281 -22.630 1.00 82.69 203 PHE A C 1
ATOM 1636 O O . PHE A 1 203 ? 21.095 1.230 -21.989 1.00 82.69 203 PHE A O 1
ATOM 1643 N N . TYR A 1 204 ? 20.035 2.650 -23.370 1.00 84.25 204 TYR A N 1
ATOM 1644 C CA . TYR A 1 204 ? 18.784 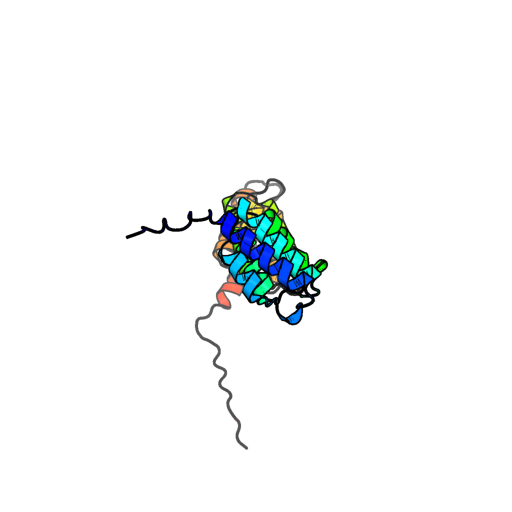1.894 -23.388 1.00 84.25 204 TYR A CA 1
ATOM 1645 C C . TYR A 1 204 ? 18.923 0.496 -24.006 1.00 84.25 204 TYR A C 1
ATOM 1647 O O . TYR A 1 204 ? 18.295 -0.434 -23.504 1.00 84.25 204 TYR A O 1
ATOM 1655 N N . GLU A 1 205 ? 19.785 0.295 -25.008 1.00 84.38 205 GLU A N 1
ATOM 1656 C CA . GLU A 1 205 ? 20.057 -1.044 -25.562 1.00 84.38 205 GLU A CA 1
ATOM 1657 C C . GLU A 1 205 ? 20.696 -1.994 -24.536 1.00 84.38 205 GLU A C 1
ATOM 1659 O O . GLU A 1 205 ? 20.326 -3.172 -24.427 1.00 84.38 205 GLU A O 1
ATOM 1664 N N . ASN A 1 206 ? 21.607 -1.476 -23.706 1.00 85.88 206 ASN A N 1
ATOM 1665 C CA . ASN A 1 206 ? 22.185 -2.255 -22.611 1.00 85.88 206 ASN A CA 1
ATOM 1666 C C . ASN A 1 206 ? 21.107 -2.656 -21.593 1.00 85.88 206 ASN A C 1
ATOM 1668 O O . ASN A 1 206 ? 21.023 -3.824 -21.204 1.00 85.88 206 ASN A O 1
ATOM 1672 N N . ILE A 1 207 ? 20.244 -1.715 -21.197 1.00 86.31 207 ILE A N 1
ATOM 1673 C CA . ILE A 1 207 ? 19.151 -1.984 -20.252 1.00 86.31 207 ILE A CA 1
ATOM 1674 C C . ILE A 1 207 ? 18.136 -2.976 -20.832 1.00 86.31 207 ILE A C 1
ATOM 1676 O O . ILE A 1 207 ? 17.720 -3.911 -20.147 1.00 86.31 207 ILE A O 1
ATOM 1680 N N . LYS A 1 208 ? 17.775 -2.833 -22.108 1.00 88.19 208 LYS A N 1
ATOM 1681 C CA . LYS A 1 208 ? 16.882 -3.754 -22.819 1.00 88.19 208 LYS A CA 1
ATOM 1682 C C . LYS A 1 208 ? 17.409 -5.186 -22.784 1.00 88.19 208 LYS A C 1
ATOM 1684 O O . LYS A 1 208 ? 16.656 -6.111 -22.481 1.00 88.19 208 LYS A O 1
ATOM 1689 N N . THR A 1 209 ? 18.708 -5.367 -23.016 1.00 88.31 209 THR A N 1
ATOM 1690 C CA . THR A 1 209 ? 19.363 -6.680 -22.925 1.00 88.31 209 THR A CA 1
ATOM 1691 C C . THR A 1 209 ? 19.263 -7.267 -21.512 1.00 88.31 209 THR A C 1
ATOM 1693 O O . THR A 1 209 ? 18.981 -8.458 -21.358 1.00 88.31 209 THR A O 1
ATOM 1696 N N . ILE A 1 210 ? 19.433 -6.439 -20.473 1.00 88.00 210 ILE A N 1
ATOM 1697 C CA . ILE A 1 210 ? 19.287 -6.854 -19.068 1.00 88.00 210 ILE A CA 1
ATOM 1698 C C . ILE A 1 210 ? 17.853 -7.319 -18.779 1.00 88.00 210 ILE A C 1
ATOM 1700 O O . ILE A 1 210 ? 17.672 -8.401 -18.216 1.00 88.00 210 ILE A O 1
ATOM 1704 N N . ILE A 1 211 ? 16.840 -6.554 -19.199 1.00 88.56 211 ILE A N 1
ATOM 1705 C CA . ILE A 1 211 ? 15.428 -6.915 -18.993 1.00 88.56 211 ILE A CA 1
ATOM 1706 C C . ILE A 1 211 ? 15.084 -8.210 -19.731 1.00 88.56 211 ILE A C 1
ATOM 1708 O O . ILE A 1 211 ? 14.497 -9.110 -19.137 1.00 88.56 211 ILE A O 1
ATOM 1712 N N . LEU A 1 212 ? 15.493 -8.357 -20.994 1.00 89.25 212 LEU A N 1
ATOM 1713 C CA . LEU A 1 212 ? 15.237 -9.577 -21.769 1.00 89.25 212 LEU A CA 1
ATOM 1714 C C . LEU A 1 212 ? 15.868 -10.815 -21.122 1.00 89.25 212 LEU A C 1
ATOM 1716 O O . LEU A 1 212 ? 15.225 -11.862 -21.030 1.00 89.25 212 LEU A O 1
ATOM 1720 N N . ARG A 1 213 ? 17.104 -10.696 -20.623 1.00 88.94 213 ARG A N 1
ATOM 1721 C CA . ARG A 1 213 ? 17.760 -11.778 -19.879 1.00 88.94 213 ARG A CA 1
ATOM 1722 C C . ARG A 1 213 ? 16.990 -12.124 -18.606 1.00 88.94 213 ARG A C 1
ATOM 1724 O O . ARG A 1 213 ? 16.836 -13.299 -18.286 1.00 88.94 213 ARG A O 1
ATOM 1731 N N . ARG A 1 214 ? 16.497 -11.116 -17.889 1.00 87.88 214 ARG A N 1
ATOM 1732 C CA . ARG A 1 214 ? 15.699 -11.319 -16.679 1.00 87.88 214 ARG A CA 1
ATOM 1733 C C . ARG A 1 214 ? 14.384 -12.039 -16.974 1.00 87.88 214 ARG A C 1
ATOM 1735 O O . ARG A 1 214 ? 14.084 -13.013 -16.296 1.00 87.88 214 ARG A O 1
ATOM 1742 N N . VAL A 1 215 ? 13.662 -11.630 -18.017 1.00 89.19 215 VAL A N 1
ATOM 1743 C CA . VAL A 1 215 ? 12.441 -12.312 -18.479 1.00 89.19 215 VAL A CA 1
ATOM 1744 C C . VAL A 1 215 ? 12.711 -13.793 -18.743 1.00 89.19 215 VAL A C 1
ATOM 1746 O O . VAL A 1 215 ? 11.954 -14.642 -18.290 1.00 89.19 215 VAL A O 1
ATOM 1749 N N . GLN A 1 216 ? 13.811 -14.122 -19.427 1.00 87.81 216 GLN A N 1
ATOM 1750 C CA . GLN A 1 216 ? 14.178 -15.517 -19.688 1.00 87.81 216 GLN A CA 1
ATOM 1751 C C . GLN A 1 216 ? 14.397 -16.314 -18.396 1.00 87.81 216 GLN A C 1
ATOM 1753 O O . GLN A 1 216 ? 13.900 -17.434 -18.288 1.00 87.81 216 GLN A O 1
ATOM 1758 N N . LEU A 1 217 ? 15.112 -15.742 -17.423 1.00 86.75 217 LEU A N 1
ATOM 1759 C CA . LEU A 1 217 ? 15.366 -16.385 -16.131 1.00 86.75 217 LEU A CA 1
ATOM 1760 C C . LEU A 1 217 ? 14.070 -16.607 -15.342 1.00 86.75 217 LEU A C 1
ATOM 1762 O O . LEU A 1 217 ? 13.846 -17.699 -14.828 1.00 86.75 217 LEU A O 1
ATOM 1766 N N . GLU A 1 218 ? 13.201 -15.599 -15.283 1.00 85.25 218 GLU A N 1
ATOM 1767 C CA . GLU A 1 218 ? 11.940 -15.678 -14.541 1.00 85.25 218 GLU A CA 1
ATOM 1768 C C . GLU A 1 218 ? 10.951 -16.640 -15.219 1.00 85.25 218 GLU A C 1
ATOM 1770 O O . GLU A 1 218 ? 10.335 -17.456 -14.542 1.00 85.25 218 GLU A O 1
ATOM 1775 N N . CYS A 1 219 ? 10.871 -16.665 -16.554 1.00 78.12 219 CYS A N 1
ATOM 1776 C CA . CYS A 1 219 ? 10.051 -17.643 -17.278 1.00 78.12 219 CYS A CA 1
ATOM 1777 C C . CYS A 1 219 ? 10.538 -19.092 -17.099 1.00 78.12 219 CYS A C 1
ATOM 1779 O O . CYS A 1 219 ? 9.716 -20.005 -17.070 1.00 78.12 219 CYS A O 1
ATOM 1781 N N . GLN A 1 220 ? 11.848 -19.324 -16.963 1.00 73.12 220 GLN A N 1
ATOM 1782 C CA . GLN A 1 220 ? 12.402 -20.664 -16.715 1.00 73.12 220 GLN A CA 1
ATOM 1783 C C . GLN A 1 220 ? 12.092 -21.186 -15.306 1.00 73.12 220 GLN A C 1
ATOM 1785 O O . GLN A 1 220 ? 11.996 -22.396 -15.109 1.00 73.12 220 GLN A O 1
ATOM 1790 N N . GLN A 1 221 ? 11.907 -20.290 -14.335 1.00 61.47 221 GLN A N 1
ATOM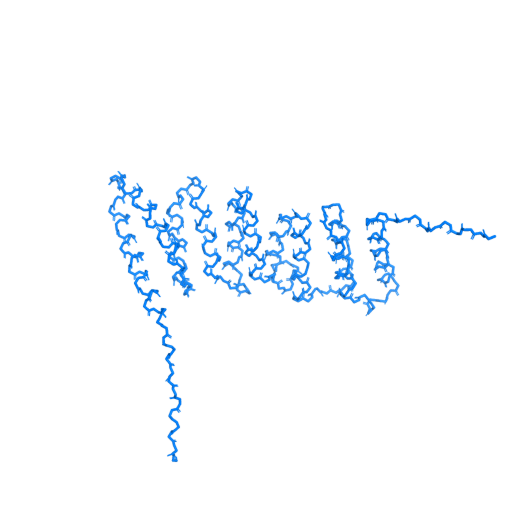 1791 C CA . GLN A 1 221 ? 11.527 -20.653 -12.968 1.00 61.47 221 GLN A CA 1
ATOM 1792 C C . GLN A 1 221 ? 10.044 -21.056 -12.849 1.00 61.47 221 GLN A C 1
ATOM 1794 O O . GLN A 1 221 ? 9.685 -21.775 -11.920 1.00 61.47 221 GLN A O 1
ATOM 1799 N N . VAL A 1 222 ? 9.191 -20.683 -13.813 1.00 54.66 222 VAL A N 1
ATOM 1800 C CA . VAL A 1 222 ? 7.764 -21.068 -13.883 1.00 54.66 222 VAL A CA 1
ATOM 1801 C C . VAL A 1 222 ? 7.584 -22.395 -14.645 1.00 54.66 222 VAL A C 1
ATOM 1803 O O . VAL A 1 222 ? 6.737 -22.526 -15.529 1.00 54.66 222 VAL A O 1
ATOM 1806 N N . SER A 1 223 ? 8.396 -23.412 -14.337 1.00 38.50 223 SER A N 1
ATOM 1807 C CA . SER A 1 223 ? 8.166 -24.763 -14.869 1.00 38.5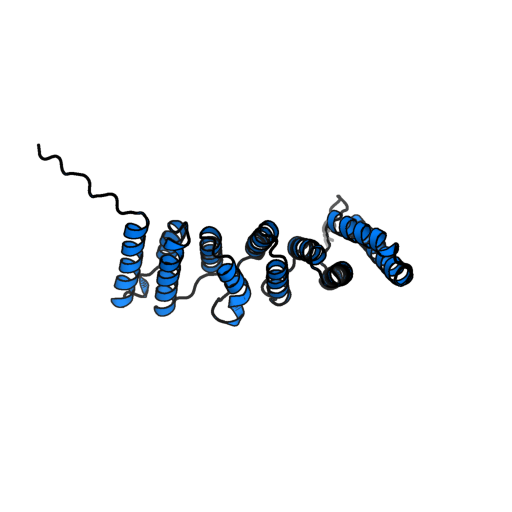0 223 SER A CA 1
ATOM 1808 C C . SER A 1 223 ? 6.971 -25.421 -14.147 1.00 38.50 223 SER A C 1
ATOM 1810 O O . SER A 1 223 ? 6.935 -25.393 -12.916 1.00 38.50 223 SER A O 1
ATOM 1812 N N . PRO A 1 224 ? 6.000 -26.054 -14.843 1.00 43.28 224 PRO A N 1
ATOM 1813 C CA . PRO A 1 224 ? 4.795 -26.628 -14.223 1.00 43.28 224 PRO A CA 1
ATOM 1814 C C . PRO A 1 224 ? 5.038 -27.908 -13.414 1.00 43.28 224 PRO A C 1
ATOM 1816 O O . PRO A 1 224 ? 4.102 -28.463 -12.841 1.00 43.28 224 PRO A O 1
ATOM 1819 N N . PHE A 1 225 ? 6.268 -28.414 -13.386 1.00 41.75 225 PHE A N 1
ATOM 1820 C CA . PHE A 1 225 ? 6.610 -29.631 -12.668 1.00 41.75 225 PHE A CA 1
ATOM 1821 C C . PHE A 1 225 ? 7.385 -29.265 -11.413 1.00 41.75 225 PHE A C 1
ATOM 1823 O O . PHE A 1 225 ? 8.574 -28.961 -11.461 1.00 41.75 225 PHE A O 1
ATOM 1830 N N . GLY A 1 226 ? 6.670 -29.292 -10.286 1.00 38.66 226 GLY A N 1
ATOM 1831 C CA . GLY A 1 226 ? 7.273 -29.257 -8.967 1.00 38.66 226 GLY A CA 1
ATOM 1832 C C . GLY A 1 226 ? 8.351 -30.326 -8.873 1.00 38.66 226 GLY A C 1
ATOM 1833 O O . GLY A 1 226 ? 8.105 -31.498 -9.169 1.00 38.66 226 GLY A O 1
ATOM 1834 N N . ASP A 1 227 ? 9.540 -29.900 -8.465 1.00 34.88 227 ASP A N 1
ATOM 1835 C CA . ASP A 1 227 ? 10.662 -30.774 -8.173 1.00 34.88 227 ASP A CA 1
ATOM 1836 C C . ASP A 1 227 ? 10.283 -31.622 -6.949 1.00 34.88 227 ASP A C 1
ATOM 1838 O O . ASP A 1 227 ? 10.537 -31.290 -5.790 1.00 34.88 227 ASP A O 1
ATOM 1842 N N . SER A 1 228 ? 9.584 -32.725 -7.214 1.00 37.66 228 SER A N 1
ATOM 1843 C CA . SER A 1 228 ? 9.370 -33.808 -6.271 1.00 37.66 228 SER A CA 1
ATOM 1844 C C . SER A 1 228 ? 10.703 -34.520 -6.094 1.00 37.66 228 SER A C 1
ATOM 1846 O O . SER A 1 228 ? 10.901 -35.632 -6.579 1.00 37.66 228 SER A O 1
ATOM 1848 N N . ARG A 1 229 ? 11.630 -33.902 -5.358 1.00 36.38 229 ARG A N 1
ATOM 1849 C CA . ARG A 1 229 ? 12.648 -34.678 -4.654 1.00 36.38 229 ARG A CA 1
ATOM 1850 C C . ARG A 1 229 ? 11.950 -35.379 -3.500 1.00 36.38 229 ARG A C 1
ATOM 1852 O O . ARG A 1 229 ? 11.941 -34.914 -2.364 1.00 36.38 229 ARG A O 1
ATOM 1859 N N . MET A 1 230 ? 11.319 -36.501 -3.852 1.00 34.75 230 MET A N 1
ATOM 1860 C CA . MET A 1 230 ? 11.013 -37.571 -2.922 1.00 34.75 230 MET A CA 1
ATOM 1861 C C . MET A 1 230 ? 12.242 -37.798 -2.050 1.00 34.75 230 MET A C 1
ATOM 1863 O O . MET A 1 230 ? 13.343 -38.042 -2.544 1.00 34.75 230 MET A O 1
ATOM 1867 N N . GLN A 1 231 ? 12.015 -37.711 -0.745 1.00 38.59 231 GLN A N 1
ATOM 1868 C CA . GLN A 1 231 ? 12.858 -38.335 0.252 1.00 38.59 231 GLN A CA 1
ATOM 1869 C C . GLN A 1 231 ? 12.989 -39.815 -0.124 1.00 38.59 231 GLN A C 1
ATOM 1871 O O . GLN A 1 231 ? 12.063 -40.597 0.086 1.00 38.59 231 GLN A O 1
ATOM 1876 N N . LEU A 1 232 ? 14.126 -40.196 -0.699 1.00 34.78 232 LEU A N 1
ATOM 1877 C CA . LEU A 1 232 ? 14.578 -41.574 -0.621 1.00 34.78 232 LEU A CA 1
ATOM 1878 C C . LEU A 1 232 ? 15.234 -41.722 0.746 1.00 34.78 232 LEU A C 1
ATOM 1880 O O . LEU A 1 232 ? 16.348 -41.275 1.004 1.00 34.78 232 LEU A O 1
ATOM 1884 N N . THR A 1 233 ? 14.424 -42.266 1.640 1.00 39.44 233 THR A N 1
ATOM 1885 C CA . THR A 1 233 ? 14.829 -42.952 2.853 1.00 39.44 233 THR A CA 1
ATOM 1886 C C . THR A 1 233 ? 15.837 -44.033 2.483 1.00 39.44 233 THR A C 1
ATOM 1888 O O . THR A 1 233 ? 15.463 -45.054 1.913 1.00 39.44 233 THR A O 1
ATOM 1891 N N . ASP A 1 234 ? 17.105 -43.836 2.835 1.00 31.33 234 ASP A N 1
ATOM 1892 C CA . ASP A 1 234 ? 18.010 -44.969 2.985 1.00 31.33 234 ASP A CA 1
ATOM 1893 C C . ASP A 1 234 ? 17.821 -45.545 4.385 1.00 31.33 234 ASP A C 1
ATOM 1895 O O . ASP A 1 234 ? 18.259 -45.016 5.406 1.00 31.33 234 ASP A O 1
ATOM 1899 N N . VAL A 1 235 ? 17.078 -46.645 4.391 1.00 38.91 235 VAL A N 1
ATOM 1900 C CA . VAL A 1 235 ? 17.058 -47.648 5.443 1.00 38.91 235 VAL A CA 1
ATOM 1901 C C . VAL A 1 235 ? 18.426 -48.329 5.459 1.00 38.91 235 VAL A C 1
ATOM 1903 O O . VAL A 1 235 ? 18.745 -49.071 4.529 1.00 38.91 235 VAL A O 1
ATOM 1906 N N . ARG A 1 236 ? 19.194 -48.118 6.531 1.00 40.47 236 ARG A N 1
ATOM 1907 C CA . ARG A 1 236 ? 19.974 -49.144 7.244 1.00 40.47 236 ARG A CA 1
ATOM 1908 C C . ARG A 1 236 ? 20.472 -48.616 8.581 1.00 40.47 236 ARG A C 1
ATOM 1910 O O . ARG A 1 236 ? 21.086 -47.531 8.593 1.00 40.47 236 ARG A O 1
#

Sequence (236 aa):
MVFLKPPPRLSNIGMLSQYVDKVEDLGRRNLLLRVHIKHLYSIWQLCKNRESYSLGVIATNHFYNFGRQLTPEGVNKFFVFTLRCGELDESLKLVGGTKDWLPKPPDTDLAHILMSAFVIRKDYMNVINVFELIRNNWQMGSTHITYRLCMESLLCTEQNPLEVALMTCCDSAVNDTSLPFDVHLLLLQYLNWSMENAAMASFYENIKTIILRRVQLECQQVSPFGDSRMQLTDVR